Protein 1CI3 (pdb70)

Radius of gyration: 22.81 Å; Cα contacts (8 Å, |Δi|>4): 610; chains: 1; bounding box: 62×69×28 Å

Nearest PDB structures (foldseek):
  1ci3-assembly1_M  TM=1.004E+00  e=5.336E-54  Leptolyngbya laminosa
  2jxm-assembly1_B  TM=9.892E-01  e=1.636E-42  Prochlorothrix hollandica
  1tkw-assembly1_B  TM=9.739E-01  e=1.441E-39  Brassica rapa subsp. rapa
  6rqf-assembly1_C  TM=9.636E-01  e=6.475E-37  Spinacia oleracea
  7zyv-assembly1_C  TM=9.624E-01  e=3.288E-36  Spinacia oleracea

Solvent-accessible surface area: 12974 Å² total; per-residue (Å²): 131,25,120,80,11,52,112,80,68,74,98,4,87,56,112,121,12,95,2,3,28,20,37,36,27,103,34,92,66,72,2,64,18,126,20,55,165,37,11,78,26,70,34,23,10,71,0,27,0,88,14,52,31,90,79,95,67,91,3,1,56,83,109,17,55,116,3,73,3,70,4,8,5,4,0,22,7,16,111,27,0,43,48,6,61,106,125,87,19,64,139,143,27,83,166,73,16,14,64,58,172,12,18,108,57,10,36,129,118,53,85,26,9,2,6,2,24,76,19,62,1,91,135,53,100,82,3,18,0,3,0,27,2,11,44,18,90,114,54,209,84,14,61,81,28,130,58,53,0,33,0,0,0,20,1,5,52,16,11,59,79,59,108,56,117,92,5,15,0,10,41,25,64,3,80,19,28,4,33,0,51,31,35,51,155,46,155,107,40,30,8,67,0,93,0,113,20,127,124,63,75,68,66,65,18,153,6,46,16,22,15,106,63,100,13,72,105,59,64,134,15,65,68,47,33,43,0,2,47,91,7,26,41,2,4,10,8,70,76,85,33,99,1,49,1,76,56,78,187

Structure (mmCIF, N/CA/C/O backbone):
data_1CI3
#
_entry.id   1CI3
#
_cell.length_a   109.600
_cell.length_b   109.600
_cell.length_c   145.100
_cell.angle_alpha   90.00
_cell.angle_beta   90.00
_cell.angle_gamma   120.00
#
_symmetry.space_group_name_H-M   'H 3 2'
#
loop_
_entity.id
_entity.type
_entity.pdbx_description
1 polymer 'PROTEIN (CYTOCHROME F)'
2 non-polymer 'ZINC ION'
3 non-polymer 'HEME C'
4 water water
#
loop_
_atom_site.group_PDB
_atom_site.id
_atom_site.type_symbol
_atom_site.label_atom_id
_atom_site.label_alt_id
_atom_site.label_comp_id
_atom_site.label_asym_id
_atom_site.label_entity_id
_atom_site.label_seq_id
_atom_site.pdbx_PDB_ins_code
_atom_site.Cartn_x
_atom_site.Cartn_y
_atom_site.Cartn_z
_atom_site.occupancy
_atom_site.B_iso_or_equiv
_atom_site.auth_seq_id
_atom_site.auth_comp_id
_atom_site.auth_asym_id
_atom_site.auth_atom_id
_atom_site.pdbx_PDB_model_num
ATOM 1 N N . TYR A 1 1 ? 39.086 66.095 53.013 1.00 12.05 1 TYR M N 1
ATOM 2 C CA . TYR A 1 1 ? 39.602 64.735 52.682 1.00 13.35 1 TYR M CA 1
ATOM 3 C C . TYR A 1 1 ? 41.083 64.706 52.370 1.00 13.63 1 TYR M C 1
ATOM 4 O O . TYR A 1 1 ? 41.671 65.701 51.952 1.00 12.96 1 TYR M O 1
ATOM 13 N N . PRO A 1 2 ? 41.713 63.536 52.557 1.00 13.26 2 PRO M N 1
ATOM 14 C CA . PRO A 1 2 ? 43.132 63.414 52.262 1.00 13.98 2 PRO M CA 1
ATOM 15 C C . PRO A 1 2 ? 43.376 63.888 50.825 1.00 15.30 2 PRO M C 1
ATOM 16 O O . PRO A 1 2 ? 44.377 64.562 50.545 1.00 15.31 2 PRO M O 1
ATOM 20 N N . PHE A 1 3 ? 42.437 63.587 49.932 1.00 12.62 3 PHE M N 1
ATOM 21 C CA . PHE A 1 3 ? 42.630 63.963 48.528 1.00 14.37 3 PHE M CA 1
ATOM 22 C C . PHE A 1 3 ? 42.724 65.476 48.355 1.00 14.50 3 PHE M C 1
ATOM 23 O O . PHE A 1 3 ? 43.434 65.945 47.471 1.00 14.94 3 PHE M O 1
ATOM 31 N N . TRP A 1 4 ? 42.018 66.236 49.195 1.00 13.62 4 TRP M N 1
ATOM 32 C CA . TRP A 1 4 ? 42.070 67.700 49.092 1.00 13.11 4 TRP M CA 1
ATOM 33 C C . TRP A 1 4 ? 43.399 68.237 49.606 1.00 14.45 4 TRP M C 1
ATOM 34 O O . TRP A 1 4 ? 43.846 69.321 49.197 1.00 14.32 4 TRP M O 1
ATOM 45 N N . ALA A 1 5 ? 44.058 67.478 50.475 1.00 13.76 5 ALA M N 1
ATOM 46 C CA . ALA A 1 5 ? 45.374 67.887 50.909 1.00 15.27 5 ALA M CA 1
ATOM 47 C C . ALA A 1 5 ? 46.307 67.698 49.693 1.00 15.66 5 ALA M C 1
ATOM 48 O O . ALA A 1 5 ? 47.079 68.603 49.327 1.00 15.35 5 ALA M O 1
ATOM 50 N N . GLN A 1 6 ? 46.240 66.522 49.072 1.00 15.08 6 GLN M N 1
ATOM 51 C CA . GLN A 1 6 ? 47.069 66.234 47.892 1.00 16.41 6 GLN M CA 1
ATOM 52 C C . GLN A 1 6 ? 46.903 67.273 46.775 1.00 16.44 6 GLN M C 1
ATOM 53 O O . GLN A 1 6 ? 47.885 67.706 46.168 1.00 17.34 6 GLN M O 1
ATOM 59 N N . GLN A 1 7 ? 45.670 67.675 46.507 1.00 15.87 7 GLN M N 1
ATOM 60 C CA . GLN A 1 7 ? 45.422 68.655 45.452 1.00 17.82 7 GLN M CA 1
ATOM 61 C C . GLN A 1 7 ? 45.943 70.055 45.730 1.00 19.11 7 GLN M C 1
ATOM 62 O O . GLN A 1 7 ? 46.299 70.795 44.794 1.00 18.41 7 GLN M O 1
ATOM 68 N N . ASN A 1 8 ? 45.996 70.426 47.006 1.00 16.30 8 ASN M N 1
ATOM 69 C CA . ASN A 1 8 ? 46.390 71.782 47.333 1.00 18.20 8 ASN M CA 1
ATOM 70 C C . ASN A 1 8 ? 47.736 72.012 47.967 1.00 19.32 8 ASN M C 1
ATOM 71 O O . ASN A 1 8 ? 48.172 73.159 48.066 1.00 18.59 8 ASN M O 1
ATOM 76 N N . TYR A 1 9 ? 48.391 70.940 48.410 1.00 18.98 9 TYR M N 1
ATOM 77 C CA . TYR A 1 9 ? 49.677 71.069 49.084 1.00 19.97 9 TYR M CA 1
ATOM 78 C C . TYR A 1 9 ? 50.653 69.989 48.641 1.00 19.89 9 TYR M C 1
ATOM 79 O O . TYR A 1 9 ? 50.430 68.813 48.933 1.00 18.92 9 TYR M O 1
ATOM 88 N N . ALA A 1 10 ? 51.736 70.377 47.970 1.00 20.03 10 ALA M N 1
ATOM 89 C CA . ALA A 1 10 ? 52.740 69.387 47.562 1.00 21.59 10 ALA M CA 1
ATOM 90 C C . ALA A 1 10 ? 53.365 68.757 48.808 1.00 21.48 10 ALA M C 1
ATOM 91 O O . ALA A 1 10 ? 53.660 67.566 48.816 1.00 21.75 10 ALA M O 1
ATOM 93 N N A ASN A 1 11 ? 53.554 69.567 49.843 0.50 21.68 11 ASN M N 1
ATOM 94 N N B ASN A 1 11 ? 53.601 69.554 49.850 0.50 21.76 11 ASN M N 1
ATOM 95 C CA A ASN A 1 11 ? 54.146 69.107 51.093 0.50 21.96 11 ASN M CA 1
ATOM 96 C CA B ASN A 1 11 ? 54.165 69.015 51.093 0.50 22.06 11 ASN M CA 1
ATOM 97 C C A ASN A 1 11 ? 53.064 69.205 52.172 0.50 21.39 11 ASN M C 1
ATOM 98 C C B ASN A 1 11 ? 53.086 69.174 52.152 0.50 21.43 11 ASN M C 1
ATOM 99 O O A ASN A 1 11 ? 52.603 70.303 52.494 0.50 22.09 11 ASN M O 1
ATOM 100 O O B ASN A 1 11 ? 52.645 70.289 52.441 0.50 22.10 11 ASN M O 1
ATOM 109 N N . PRO A 1 12 ? 52.642 68.062 52.742 1.00 20.96 12 PRO M N 1
ATOM 110 C CA . PRO A 1 12 ? 51.597 68.107 53.776 1.00 20.77 12 PRO M CA 1
ATOM 111 C C . PRO A 1 12 ? 51.988 68.587 55.169 1.00 21.78 12 PRO M C 1
ATOM 112 O O . PRO A 1 12 ? 51.118 68.754 56.018 1.00 20.62 12 PRO M O 1
ATOM 116 N N . ARG A 1 13 ? 53.281 68.809 55.402 1.00 21.84 13 ARG M N 1
ATOM 117 C CA . ARG A 1 13 ? 53.765 69.280 56.703 1.00 24.08 13 ARG M CA 1
ATOM 118 C C . ARG A 1 13 ? 54.461 70.631 56.489 1.00 25.86 13 ARG M C 1
ATOM 119 O O . ARG A 1 13 ? 55.492 70.702 55.814 1.00 24.89 13 ARG M O 1
ATOM 127 N N . GLU A 1 14 ? 53.888 71.691 57.050 1.00 26.36 14 GLU M N 1
ATOM 128 C CA . GLU A 1 14 ? 54.457 73.035 56.904 1.00 28.31 14 GLU M CA 1
ATOM 129 C C . GLU A 1 14 ? 55.757 73.183 57.705 1.00 29.45 14 GLU M C 1
ATOM 130 O O . GLU A 1 14 ? 56.112 72.325 58.522 1.00 28.02 14 GLU M O 1
ATOM 136 N N . ALA A 1 15 ? 56.479 74.267 57.446 1.00 31.61 15 ALA M N 1
ATOM 137 C CA . ALA A 1 15 ? 57.761 74.528 58.092 1.00 33.00 15 ALA M CA 1
ATOM 138 C C . ALA A 1 15 ? 57.695 74.442 59.609 1.00 33.21 15 ALA M C 1
ATOM 139 O O . ALA A 1 15 ? 58.622 73.975 60.264 1.00 33.76 15 ALA M O 1
ATOM 141 N N . THR A 1 16 ? 56.577 74.882 60.161 1.00 33.40 16 THR M N 1
ATOM 142 C CA . THR A 1 16 ? 56.374 74.892 61.592 1.00 33.28 16 THR M CA 1
ATOM 143 C C . THR A 1 16 ? 56.001 73.535 62.166 1.00 32.35 16 THR M C 1
ATOM 144 O O . THR A 1 16 ? 55.895 73.391 63.386 1.00 32.11 16 THR M O 1
ATOM 148 N N . GLY A 1 17 ? 55.808 72.547 61.292 1.00 29.88 17 GLY M N 1
ATOM 149 C CA . GLY A 1 17 ? 55.412 71.222 61.749 1.00 27.07 17 GLY M CA 1
ATOM 150 C C . GLY A 1 17 ? 53.894 71.060 61.661 1.00 25.67 17 GLY M C 1
ATOM 151 O O . GLY A 1 17 ? 53.351 69.983 61.874 1.00 23.44 17 GLY M O 1
ATOM 152 N N . ARG A 1 18 ? 53.193 72.145 61.364 1.00 24.05 18 ARG M N 1
ATOM 153 C CA . ARG A 1 18 ? 51.744 72.073 61.257 1.00 23.01 18 ARG M CA 1
ATOM 154 C C . ARG A 1 18 ? 51.380 71.273 60.007 1.00 20.34 18 ARG M C 1
ATOM 155 O O . ARG A 1 18 ? 51.918 71.520 58.939 1.00 21.16 18 ARG M O 1
ATOM 163 N N . ILE A 1 19 ? 50.475 70.311 60.152 1.00 18.57 19 ILE M N 1
ATOM 164 C CA . ILE A 1 19 ? 50.051 69.474 59.020 1.00 17.06 19 ILE M CA 1
ATOM 165 C C . ILE A 1 19 ? 48.848 70.133 58.351 1.00 16.90 19 ILE M C 1
ATOM 166 O O . ILE A 1 19 ? 47.905 70.584 59.018 1.00 16.44 19 ILE M O 1
ATOM 171 N N . VAL A 1 20 ? 48.887 70.186 57.022 1.00 17.44 20 VAL M N 1
ATOM 172 C CA . VAL A 1 20 ? 47.876 70.923 56.255 1.00 16.63 20 VAL M CA 1
ATOM 173 C C . VAL A 1 20 ? 46.396 70.655 56.399 1.00 15.72 20 VAL M C 1
ATOM 174 O O . VAL A 1 20 ? 45.591 71.490 55.998 1.00 15.90 20 VAL M O 1
ATOM 178 N N . CYS A 1 21 ? 46.015 69.518 56.970 1.00 14.92 21 CYS M N 1
ATOM 179 C CA . CYS A 1 21 ? 44.593 69.242 57.172 1.00 15.66 21 CYS M CA 1
ATOM 180 C C . CYS A 1 21 ? 44.025 70.335 58.064 1.00 15.46 21 CYS M C 1
ATOM 181 O O . CYS A 1 21 ? 42.834 70.641 58.010 1.00 16.28 21 CYS M O 1
ATOM 184 N N . ALA A 1 22 ? 44.887 70.903 58.901 1.00 15.51 22 ALA M N 1
ATOM 185 C CA . ALA A 1 22 ? 44.461 71.933 59.850 1.00 16.67 22 ALA M CA 1
ATOM 186 C C . ALA A 1 22 ? 43.949 73.212 59.169 1.00 18.14 22 ALA M C 1
ATOM 187 O O . ALA A 1 22 ? 43.257 74.026 59.782 1.00 17.59 22 ALA M O 1
ATOM 189 N N . ASN A 1 23 ? 44.307 73.400 57.903 1.00 18.02 23 ASN M N 1
ATOM 190 C CA . ASN A 1 23 ? 43.845 74.580 57.179 1.00 18.20 23 ASN M CA 1
ATOM 191 C C . ASN A 1 23 ? 42.356 74.552 56.918 1.00 17.55 23 ASN M C 1
ATOM 192 O O . ASN A 1 23 ? 41.770 75.585 56.607 1.00 16.05 23 ASN M O 1
ATOM 197 N N . CYS A 1 24 ? 41.740 73.375 57.048 1.00 15.53 24 CYS M N 1
ATOM 198 C CA . CYS A 1 24 ? 40.307 73.238 56.817 1.00 15.76 24 CYS M CA 1
ATOM 199 C C . CYS A 1 24 ? 39.556 72.533 57.928 1.00 15.74 24 CYS M C 1
ATOM 200 O O . CYS A 1 24 ? 38.346 72.699 58.033 1.00 16.65 24 CYS M O 1
ATOM 203 N N . HIS A 1 25 ? 40.251 71.694 58.696 1.00 14.90 25 HIS M N 1
ATOM 204 C CA . HIS A 1 25 ? 39.633 70.987 59.830 1.00 15.82 25 HIS M CA 1
ATOM 205 C C . HIS A 1 25 ? 40.155 71.811 60.990 1.00 16.69 25 HIS M C 1
ATOM 206 O O . HIS A 1 25 ? 41.219 71.542 61.533 1.00 15.41 25 HIS M O 1
ATOM 213 N N . LEU A 1 26 ? 39.364 72.819 61.351 1.00 17.12 26 LEU M N 1
ATOM 214 C CA . LEU A 1 26 ? 39.767 73.820 62.324 1.00 17.62 26 LEU M CA 1
ATOM 215 C C . LEU A 1 26 ? 39.848 73.529 63.801 1.00 19.04 26 LEU M C 1
ATOM 216 O O . LEU A 1 26 ? 40.526 74.282 64.511 1.00 19.37 26 LEU M O 1
ATOM 221 N N . ALA A 1 27 ? 39.164 72.491 64.280 1.00 18.32 27 ALA M N 1
ATOM 222 C CA . ALA A 1 27 ? 39.191 72.172 65.716 1.00 20.66 27 ALA M CA 1
ATOM 223 C C . ALA A 1 27 ? 40.265 71.169 66.063 1.00 21.01 27 ALA M C 1
ATOM 224 O O . ALA A 1 27 ? 40.570 70.281 65.275 1.00 20.93 27 ALA M O 1
ATOM 226 N N . ALA A 1 28 ? 40.848 71.297 67.249 1.00 21.77 28 ALA M N 1
ATOM 227 C CA . ALA A 1 28 ? 41.888 70.356 67.671 1.00 20.97 28 ALA M CA 1
ATOM 228 C C . ALA A 1 28 ? 41.255 69.194 68.455 1.00 22.02 28 ALA M C 1
ATOM 229 O O . ALA A 1 28 ? 40.355 69.409 69.275 1.00 22.12 28 ALA M O 1
ATOM 231 N N . LYS A 1 29 ? 41.700 67.968 68.174 1.00 19.21 29 LYS M N 1
ATOM 232 C CA . LYS A 1 29 ? 41.234 66.770 68.866 1.00 19.37 29 LYS M CA 1
ATOM 233 C C . LYS A 1 29 ? 42.468 65.872 68.923 1.00 18.76 29 LYS M C 1
ATOM 234 O O . LYS A 1 29 ? 43.372 66.036 68.110 1.00 17.95 29 LYS M O 1
ATOM 240 N N . PRO A 1 30 ? 42.513 64.908 69.857 1.00 17.39 30 PRO M N 1
ATOM 241 C CA . PRO A 1 30 ? 43.690 64.027 69.970 1.00 16.98 30 PRO M CA 1
ATOM 242 C C . PRO A 1 30 ? 44.028 63.108 68.793 1.00 16.09 30 PRO M C 1
ATOM 243 O O . PRO A 1 30 ? 43.168 62.703 68.023 1.00 15.60 30 PRO M O 1
ATOM 247 N N . ALA A 1 31 ? 45.308 62.778 68.689 1.00 17.34 31 ALA M N 1
ATOM 248 C CA . ALA A 1 31 ? 45.815 61.876 67.659 1.00 17.13 31 ALA M CA 1
ATOM 249 C C . ALA A 1 31 ? 46.799 60.998 68.411 1.00 17.50 31 ALA M C 1
ATOM 250 O O . ALA A 1 31 ? 47.634 61.501 69.166 1.00 16.54 31 ALA M O 1
ATOM 252 N N . GLU A 1 32 ? 46.664 59.688 68.264 1.00 17.70 32 GLU M N 1
ATOM 253 C CA . GLU A 1 32 ? 47.562 58.779 68.964 1.00 19.00 32 GLU M CA 1
ATOM 254 C C . GLU A 1 32 ? 48.256 57.864 67.959 1.00 20.92 32 GLU M C 1
ATOM 255 O O . GLU A 1 32 ? 47.652 57.434 66.967 1.00 17.52 32 GLU M O 1
ATOM 261 N N . ILE A 1 33 ? 49.524 57.550 68.225 1.00 21.29 33 ILE M N 1
ATOM 262 C CA . ILE A 1 33 ? 50.279 56.656 67.351 1.00 23.20 33 ILE M CA 1
ATOM 263 C C . ILE A 1 33 ? 51.279 55.858 68.188 1.00 25.55 33 ILE M C 1
ATOM 264 O O . ILE A 1 33 ? 52.004 56.422 69.028 1.00 24.07 3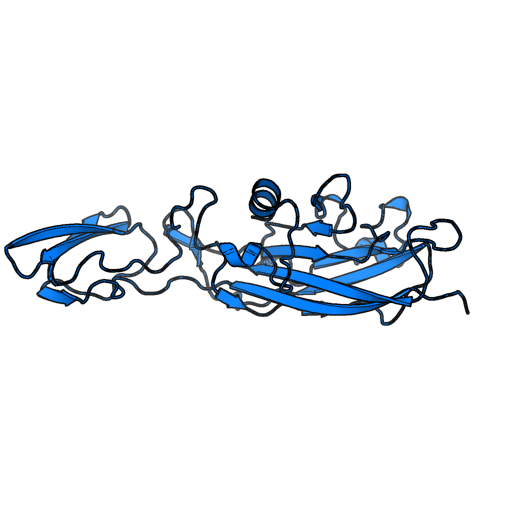3 ILE M O 1
ATOM 269 N N . GLU A 1 34 ? 51.301 54.549 67.972 1.00 25.19 34 GLU M N 1
ATOM 270 C CA . GLU A 1 34 ? 52.216 53.678 68.689 1.00 27.41 34 GLU M CA 1
ATOM 271 C C . GLU A 1 34 ? 53.028 52.861 67.687 1.00 26.21 34 GLU M C 1
ATOM 272 O O . GLU A 1 34 ? 52.464 52.254 66.778 1.00 23.09 34 GLU M O 1
ATOM 278 N N . VAL A 1 35 ? 54.344 52.869 67.853 1.00 24.12 35 VAL M N 1
ATOM 279 C CA . VAL A 1 35 ? 55.237 52.093 67.007 1.00 23.89 35 VAL M CA 1
ATOM 280 C C . VAL A 1 35 ? 56.300 51.499 67.942 1.00 24.69 35 VAL M C 1
ATOM 281 O O . VAL A 1 35 ? 56.478 51.966 69.069 1.00 23.74 35 VAL M O 1
ATOM 285 N N . PRO A 1 36 ? 56.995 50.446 67.502 1.00 25.52 36 PRO M N 1
ATOM 286 C CA . PRO A 1 36 ? 58.025 49.859 68.365 1.00 26.09 36 PRO M CA 1
ATOM 287 C C . PRO A 1 36 ? 59.140 50.884 68.598 1.00 26.42 36 PRO M C 1
ATOM 288 O O . PRO A 1 36 ? 59.299 51.839 67.836 1.00 26.13 36 PRO M O 1
ATOM 292 N N . GLN A 1 37 ? 59.933 50.670 69.641 1.00 29.06 37 GLN M N 1
ATOM 293 C CA . GLN A 1 37 ? 61.033 51.567 69.952 1.00 30.53 37 GLN M CA 1
ATOM 294 C C . GLN A 1 37 ? 62.081 51.512 68.839 1.00 29.30 37 GLN M C 1
ATOM 295 O O . GLN A 1 37 ? 62.655 52.535 68.461 1.00 29.32 37 GLN M O 1
ATOM 301 N N . ALA A 1 38 ? 62.314 50.317 68.310 1.00 28.94 38 ALA M N 1
ATOM 302 C CA . ALA A 1 38 ? 63.298 50.115 67.243 1.00 28.73 38 ALA M CA 1
ATOM 303 C C . ALA A 1 38 ? 62.851 49.027 66.280 1.00 28.59 38 ALA M C 1
ATOM 304 O O . ALA A 1 38 ? 62.041 48.172 66.628 1.00 30.42 38 ALA M O 1
ATOM 306 N N A VAL A 1 39 ? 63.399 49.062 65.071 0.50 28.28 39 VAL M N 1
ATOM 307 N N B VAL A 1 39 ? 63.395 49.064 65.068 0.50 28.74 39 VAL M N 1
ATOM 308 C CA A VAL A 1 39 ? 63.083 48.076 64.050 0.50 27.74 39 VAL M CA 1
ATOM 309 C CA B VAL A 1 39 ? 63.068 48.088 64.036 0.50 28.66 39 VAL M CA 1
ATOM 310 C C A VAL A 1 39 ? 64.348 47.736 63.268 0.50 28.36 39 VAL M C 1
ATOM 311 C C B VAL A 1 39 ? 64.330 47.745 63.241 0.50 28.90 39 VAL M C 1
ATOM 312 O O A VAL A 1 39 ? 65.197 48.594 63.053 0.50 28.17 39 VAL M O 1
ATOM 313 O O B VAL A 1 39 ? 65.163 48.611 62.994 0.50 28.69 39 VAL M O 1
ATOM 320 N N . LEU A 1 40 ? 64.474 46.481 62.852 1.00 29.36 40 LEU M N 1
ATOM 321 C CA . LEU A 1 40 ? 65.641 46.066 62.084 1.00 30.51 40 LEU M CA 1
ATOM 322 C C . LEU A 1 40 ? 65.410 46.481 60.638 1.00 31.50 40 LEU M C 1
ATOM 323 O O . LEU A 1 40 ? 64.276 46.748 60.230 1.00 31.48 40 LEU M O 1
ATOM 328 N N . PRO A 1 41 ? 66.483 46.547 59.841 1.00 31.59 41 PRO M N 1
ATOM 329 C CA . PRO A 1 41 ? 66.348 46.941 58.438 1.00 30.95 41 PRO M CA 1
ATOM 330 C C . PRO A 1 41 ? 65.513 45.955 57.628 1.00 30.41 41 PRO M C 1
ATOM 331 O O . PRO A 1 41 ? 65.392 44.777 57.987 1.00 29.92 41 PRO M O 1
ATOM 335 N N .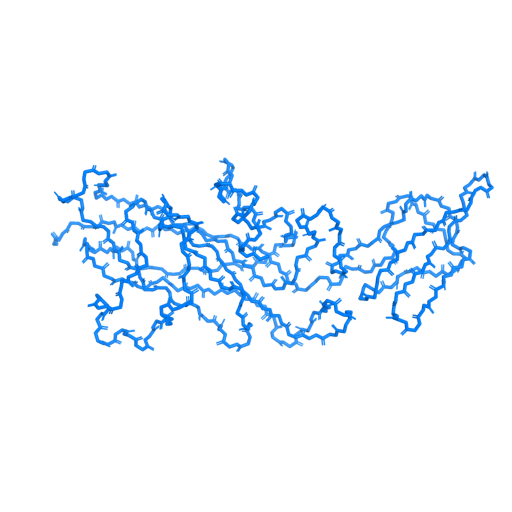 ASP A 1 42 ? 64.915 46.461 56.553 1.00 28.65 42 ASP M N 1
ATOM 336 C CA . ASP A 1 42 ? 64.081 45.664 55.663 1.00 28.67 42 ASP M CA 1
ATOM 337 C C . ASP A 1 42 ? 63.154 44.729 56.442 1.00 27.93 42 ASP M C 1
ATOM 338 O O . ASP A 1 42 ? 63.049 43.529 56.139 1.00 27.06 42 ASP M O 1
ATOM 343 N N . SER A 1 43 ? 62.495 45.287 57.456 1.00 25.84 43 SER M N 1
ATOM 344 C CA . SER A 1 43 ? 61.578 44.542 58.300 1.00 26.73 43 SER M CA 1
ATOM 345 C C . SER A 1 43 ? 60.201 45.217 58.359 1.00 25.76 43 SER M C 1
ATOM 346 O O . SER A 1 43 ? 60.074 46.432 58.177 1.00 25.18 43 SER M O 1
ATOM 349 N N . VAL A 1 44 ? 59.179 44.417 58.624 1.00 24.84 44 VAL M N 1
ATOM 350 C CA . VAL A 1 44 ? 57.825 44.938 58.702 1.00 23.72 44 VAL M CA 1
ATOM 351 C C . VAL A 1 44 ? 57.406 45.092 60.150 1.00 24.56 44 VAL M C 1
ATOM 352 O O . VAL A 1 44 ? 57.619 44.197 60.966 1.00 23.42 44 VAL M O 1
ATOM 356 N N . PHE A 1 45 ? 56.830 46.247 60.481 1.00 21.11 45 PHE M N 1
ATOM 357 C CA . PHE A 1 45 ? 56.366 46.479 61.840 1.00 21.65 45 PHE M CA 1
ATOM 358 C C . PHE A 1 45 ? 55.006 47.205 61.764 1.00 21.00 45 PHE M C 1
ATOM 359 O O . PHE A 1 45 ? 54.591 47.680 60.700 1.00 21.54 45 PHE M O 1
ATOM 367 N N . LYS A 1 46 ? 54.319 47.264 62.891 1.00 21.95 46 LYS M N 1
ATOM 368 C CA . LYS A 1 46 ? 53.002 47.887 62.942 1.00 22.64 46 LYS M CA 1
ATOM 369 C C . LYS A 1 46 ? 53.022 49.294 63.522 1.00 21.35 46 LYS M C 1
ATOM 370 O O . LYS A 1 46 ? 53.705 49.563 64.512 1.00 22.65 46 LYS M O 1
ATOM 376 N N . ALA A 1 47 ? 52.270 50.196 62.895 1.00 20.67 47 ALA M N 1
ATOM 377 C CA . ALA A 1 47 ? 52.139 51.561 63.398 1.00 18.85 47 ALA M CA 1
ATOM 378 C C . ALA A 1 47 ? 50.645 51.622 63.696 1.00 19.11 47 ALA M C 1
ATOM 379 O O . ALA A 1 47 ? 49.821 51.509 62.780 1.00 18.01 47 ALA M O 1
ATOM 381 N N . VAL A 1 48 ? 50.297 51.767 64.968 1.00 17.49 48 VAL M N 1
ATOM 382 C CA . VAL A 1 48 ? 48.889 51.765 65.375 1.00 19.23 48 VAL M CA 1
ATOM 383 C C . VAL A 1 48 ? 48.388 53.184 65.629 1.00 19.43 48 VAL M C 1
ATOM 384 O O . VAL A 1 48 ? 48.926 53.899 66.488 1.00 19.87 48 VAL M O 1
ATOM 388 N N . VAL A 1 49 ? 47.361 53.574 64.873 1.00 17.64 49 VAL M N 1
ATOM 389 C CA . VAL A 1 49 ? 46.803 54.924 64.953 1.00 16.11 49 VAL M CA 1
ATOM 390 C C . VAL A 1 49 ? 45.393 54.900 65.556 1.00 16.73 49 VAL M C 1
ATOM 391 O O . VAL A 1 49 ? 44.593 54.005 65.231 1.00 14.69 49 VAL M O 1
ATOM 395 N N . LYS A 1 50 ? 45.118 55.841 66.473 1.00 16.12 50 LYS M N 1
ATOM 396 C CA . LYS A 1 50 ? 43.796 55.971 67.092 1.00 16.08 50 LYS M CA 1
ATOM 397 C C . LYS A 1 50 ? 43.373 57.445 66.971 1.00 15.33 50 LYS M C 1
ATOM 398 O O . LYS A 1 50 ? 44.198 58.362 67.064 1.00 14.53 50 LYS M O 1
ATOM 404 N N . ILE A 1 51 ? 42.075 57.652 66.788 1.00 14.98 51 ILE M N 1
ATOM 405 C CA . ILE A 1 51 ? 41.500 58.979 66.539 1.00 12.55 51 ILE M CA 1
ATOM 406 C C . ILE A 1 51 ? 40.251 59.060 67.413 1.00 14.36 51 ILE M C 1
ATOM 407 O O . ILE A 1 51 ? 39.133 58.944 66.931 1.00 13.43 51 ILE M O 1
ATOM 412 N N . PRO A 1 52 ? 40.432 59.293 68.715 1.00 14.82 52 PRO M N 1
ATOM 413 C CA . PRO A 1 52 ? 39.276 59.349 69.616 1.00 15.08 52 PRO M CA 1
ATOM 414 C C . PRO A 1 52 ? 38.184 60.403 69.475 1.00 13.98 52 PRO M C 1
ATOM 415 O O . PRO A 1 52 ? 38.442 61.550 69.133 1.00 13.02 52 PRO M O 1
ATOM 419 N N . TYR A 1 53 ? 36.954 59.960 69.732 1.00 12.22 53 TYR M N 1
ATOM 420 C CA . TYR A 1 53 ? 35.794 60.839 69.798 1.00 14.11 53 TYR M CA 1
ATOM 421 C C . TYR A 1 53 ? 34.679 60.017 70.421 1.00 15.08 53 TYR M C 1
ATOM 422 O O . TYR A 1 53 ? 34.736 58.775 70.436 1.00 13.98 53 TYR M O 1
ATOM 431 N N . ASP A 1 54 ? 33.670 60.703 70.954 1.00 13.85 54 ASP M N 1
ATOM 432 C CA . ASP A 1 54 ? 32.554 60.010 71.587 1.00 14.97 54 ASP M CA 1
ATOM 433 C C . ASP A 1 54 ? 31.635 59.451 70.507 1.00 15.90 54 ASP M C 1
ATOM 434 O O . ASP A 1 54 ? 30.941 60.188 69.786 1.00 14.23 54 ASP M O 1
ATOM 439 N N . HIS A 1 55 ? 31.617 58.135 70.390 1.00 17.09 55 HIS M N 1
ATOM 440 C CA . HIS A 1 55 ? 30.800 57.523 69.367 1.00 17.84 55 HIS M CA 1
ATOM 441 C C . HIS A 1 55 ? 29.300 57.735 69.581 1.00 19.01 55 HIS M C 1
ATOM 442 O O . HIS A 1 55 ? 28.492 57.436 68.704 1.00 19.48 55 HIS M O 1
ATOM 449 N N . SER A 1 56 ? 28.909 58.281 70.728 1.00 19.26 56 SER M N 1
ATOM 450 C CA . SER A 1 56 ? 27.492 58.523 70.928 1.00 18.63 56 SER M CA 1
ATOM 451 C C . SER A 1 56 ? 27.100 59.896 70.389 1.00 19.65 56 SER M C 1
ATOM 452 O O . SER A 1 56 ? 25.921 60.237 70.371 1.00 20.41 56 SER M O 1
ATOM 455 N N . VAL A 1 57 ? 28.066 60.696 69.939 1.00 18.29 57 VAL M N 1
ATOM 456 C CA . VAL A 1 57 ? 27.729 62.038 69.460 1.00 17.79 57 VAL M CA 1
ATOM 457 C C . VAL A 1 57 ? 27.720 62.082 67.928 1.00 19.86 57 VAL M C 1
ATOM 458 O O . VAL A 1 57 ? 28.689 61.656 67.301 1.00 21.21 57 VAL M O 1
ATOM 462 N N . GLN A 1 58 ? 26.623 62.564 67.338 1.00 17.85 58 GLN M N 1
ATOM 463 C CA . GLN A 1 58 ? 26.524 62.662 65.882 1.00 19.50 58 GLN M CA 1
ATOM 464 C C . GLN A 1 58 ? 26.898 64.045 65.377 1.00 18.03 58 GLN M C 1
ATOM 465 O O . GLN A 1 58 ? 26.869 65.038 66.127 1.00 17.28 58 GLN M O 1
ATOM 471 N N . GLN A 1 59 ? 27.262 64.108 64.096 1.00 16.97 59 GLN M N 1
ATOM 472 C CA . GLN A 1 59 ? 27.676 65.369 63.485 1.00 14.83 59 GLN M CA 1
ATOM 473 C C . GLN A 1 59 ? 26.702 65.793 62.403 1.00 13.99 59 GLN M C 1
ATOM 474 O O . GLN A 1 59 ? 25.937 64.993 61.903 1.00 14.76 59 GLN M O 1
ATOM 480 N N . VAL A 1 60 ? 26.774 67.062 62.035 1.00 15.80 60 VAL M N 1
ATOM 481 C CA . VAL A 1 60 ? 25.951 67.602 60.966 1.00 16.39 60 VAL M CA 1
ATOM 482 C C . VAL A 1 60 ? 26.548 67.052 59.661 1.00 15.74 60 VAL M C 1
ATOM 483 O O . VAL A 1 60 ? 27.758 67.134 59.468 1.00 15.13 60 VAL M O 1
ATOM 487 N N . GLN A 1 61 ? 25.705 66.478 58.802 1.00 16.52 61 GLN M N 1
ATOM 488 C CA . GLN A 1 61 ? 26.159 65.932 57.515 1.00 17.45 61 GLN M CA 1
ATOM 489 C C . GLN A 1 61 ? 25.936 66.940 56.376 1.00 18.45 61 GLN M C 1
ATOM 490 O O . GLN A 1 61 ? 25.378 68.034 56.578 1.00 17.19 61 GLN M O 1
ATOM 496 N N . ALA A 1 62 ? 26.386 66.559 55.186 1.00 17.01 62 ALA M N 1
ATOM 497 C CA . ALA A 1 62 ? 26.284 67.411 54.019 1.00 17.93 62 ALA M CA 1
ATOM 498 C C . ALA A 1 62 ? 24.854 67.908 53.772 1.00 18.16 62 ALA M C 1
ATOM 499 O O . ALA A 1 62 ? 24.674 69.030 53.324 1.00 19.72 62 ALA M O 1
ATOM 501 N N . ASP A 1 63 ? 23.860 67.082 54.070 1.00 19.23 63 ASP M N 1
ATOM 502 C CA . ASP A 1 63 ? 22.474 67.472 53.852 1.00 21.88 63 ASP M CA 1
ATOM 503 C C . ASP A 1 63 ? 21.868 68.163 55.069 1.00 23.77 63 ASP M C 1
ATOM 504 O O . ASP A 1 63 ? 20.667 68.439 55.088 1.00 24.22 63 ASP M O 1
ATOM 509 N N . GLY A 1 64 ? 22.700 68.445 56.074 1.00 22.18 64 GLY M N 1
ATOM 510 C CA . GLY A 1 64 ? 22.214 69.095 57.283 1.00 21.96 64 GLY M CA 1
ATOM 511 C C . GLY A 1 64 ? 21.705 68.181 58.394 1.00 23.12 64 GLY M C 1
ATOM 512 O O . GLY A 1 64 ? 21.572 68.626 59.542 1.00 23.07 64 GLY M O 1
ATOM 513 N N . SER A 1 65 ? 21.422 66.916 58.081 1.00 20.89 65 SER M N 1
ATOM 514 C CA . SER A 1 65 ? 20.920 65.981 59.089 1.00 21.82 65 SER M CA 1
ATOM 515 C C . SER A 1 65 ? 22.063 65.384 59.950 1.00 20.93 65 SER M C 1
ATOM 516 O O . SER A 1 65 ? 23.241 65.475 59.583 1.00 18.41 65 SER M O 1
ATOM 519 N N . LYS A 1 66 ? 21.718 64.767 61.081 1.00 20.66 66 LYS M N 1
ATOM 520 C CA . LYS A 1 66 ? 22.746 64.195 61.958 1.00 22.02 66 LYS M CA 1
ATOM 521 C C . LYS A 1 66 ? 23.110 62.781 61.553 1.00 20.93 66 LYS M C 1
ATOM 522 O O . LYS A 1 66 ? 22.250 61.998 61.184 1.00 20.43 66 LYS M O 1
ATOM 528 N N . GLY A 1 67 ? 24.401 62.459 61.634 1.00 19.27 67 GLY M N 1
ATOM 529 C CA . GLY A 1 67 ? 24.856 61.129 61.280 1.00 17.61 67 GLY M CA 1
ATOM 530 C C . GLY A 1 67 ? 26.221 60.837 61.898 1.00 16.89 67 GLY M C 1
ATOM 531 O O . GLY A 1 67 ? 26.756 61.649 62.657 1.00 15.07 67 GLY M O 1
ATOM 532 N N . PRO A 1 68 ? 26.806 59.677 61.581 1.00 16.16 68 PRO M N 1
ATOM 533 C CA . PRO A 1 68 ? 28.108 59.247 62.091 1.00 15.51 68 PRO M CA 1
ATOM 534 C C . PRO A 1 68 ? 29.281 60.021 61.526 1.00 15.24 68 PRO M C 1
ATOM 535 O O . PRO A 1 68 ? 29.149 60.732 60.529 1.00 13.57 68 PRO M O 1
ATOM 539 N N . LEU A 1 69 ? 30.446 59.863 62.163 1.00 13.66 69 LEU M N 1
ATOM 540 C CA . LEU A 1 69 ? 31.658 60.533 61.711 1.00 13.71 69 LEU M CA 1
ATOM 541 C C . LEU A 1 69 ? 32.565 59.551 60.989 1.00 14.38 69 LEU M C 1
ATOM 542 O O . LEU A 1 69 ? 32.543 58.358 61.284 1.00 12.02 69 LEU M O 1
ATOM 547 N N . ASN A 1 70 ? 33.364 60.081 60.065 1.00 12.92 70 ASN M N 1
ATOM 548 C CA . ASN A 1 70 ? 34.344 59.294 59.342 1.00 14.05 70 ASN M CA 1
ATOM 549 C C . ASN A 1 70 ? 35.703 59.797 59.791 1.00 13.04 70 ASN M C 1
ATOM 550 O O . ASN A 1 70 ? 35.815 60.915 60.290 1.00 14.45 70 ASN M O 1
ATOM 555 N N . VAL A 1 71 ? 36.721 58.959 59.647 1.00 11.77 71 VAL M N 1
ATOM 556 C CA . VAL A 1 71 ? 38.047 59.331 60.097 1.00 12.26 71 VAL M CA 1
ATOM 557 C C . VAL A 1 71 ? 39.071 59.159 58.984 1.00 13.25 71 VAL M C 1
ATOM 558 O O . VAL A 1 71 ? 38.817 58.483 57.982 1.00 13.35 71 VAL M O 1
ATOM 562 N N . GLY A 1 72 ? 40.223 59.777 59.165 1.00 12.83 72 GLY M N 1
ATOM 563 C CA . GLY A 1 72 ? 41.257 59.684 58.148 1.00 13.14 72 GLY M CA 1
ATOM 564 C C . GLY A 1 72 ? 42.535 60.188 58.746 1.00 13.52 72 GLY M C 1
ATOM 565 O O . GLY A 1 72 ? 42.509 60.796 59.816 1.00 12.65 72 GLY M O 1
ATOM 566 N N . ALA A 1 73 ? 43.663 59.947 58.078 1.00 13.90 73 ALA M N 1
ATOM 567 C CA . ALA A 1 73 ? 44.924 60.392 58.649 1.00 15.09 73 ALA M CA 1
ATOM 568 C C . ALA A 1 73 ? 46.020 60.452 57.602 1.00 15.23 73 ALA M C 1
ATOM 569 O O . ALA A 1 73 ? 45.851 59.916 56.516 1.00 15.36 73 ALA M O 1
ATOM 571 N N . VAL A 1 74 ? 47.101 61.169 57.924 1.00 14.34 74 VAL M N 1
ATOM 572 C CA . VAL A 1 74 ? 48.292 61.222 57.079 1.00 13.69 74 VAL M CA 1
ATOM 573 C C . VAL A 1 74 ? 49.393 60.772 58.057 1.00 15.14 74 VAL M C 1
ATOM 574 O O . VAL A 1 74 ? 49.528 61.325 59.152 1.00 15.55 74 VAL M O 1
ATOM 578 N N . LEU A 1 75 ? 50.138 59.733 57.693 1.00 14.95 75 LEU M N 1
ATOM 579 C CA . LEU A 1 75 ? 51.205 59.229 58.555 1.00 16.19 75 LEU M CA 1
ATOM 580 C C . LEU A 1 75 ? 52.512 59.468 57.810 1.00 17.26 75 LEU M C 1
ATOM 581 O O . LEU A 1 75 ? 52.748 58.855 56.764 1.00 15.95 75 LEU M O 1
ATOM 586 N N . MET A 1 76 ? 53.346 60.356 58.346 1.00 17.86 76 MET M N 1
ATOM 587 C CA . MET A 1 76 ? 54.600 60.697 57.680 1.00 19.35 76 MET M CA 1
ATOM 588 C C . MET A 1 76 ? 55.733 59.897 58.279 1.00 19.77 76 MET M C 1
ATOM 589 O O . MET A 1 76 ? 56.138 60.126 59.419 1.00 19.02 76 MET M O 1
ATOM 594 N N . LEU A 1 77 ? 56.215 58.939 57.496 1.00 19.36 77 LEU M N 1
ATOM 595 C CA . LEU A 1 77 ? 57.297 58.051 57.918 1.00 20.62 77 LEU M CA 1
ATOM 596 C C . LEU A 1 77 ? 58.626 58.628 57.429 1.00 21.41 77 LEU M C 1
ATOM 597 O O . LEU A 1 77 ? 58.655 59.501 56.570 1.00 21.89 77 LEU M O 1
ATOM 602 N N . PRO A 1 78 ? 59.740 58.142 57.983 1.00 22.07 78 PRO M N 1
ATOM 603 C CA . PRO A 1 78 ? 61.045 58.656 57.553 1.00 24.00 78 PRO M CA 1
ATOM 604 C C . PRO A 1 78 ? 61.362 58.218 56.123 1.00 25.03 78 PRO M C 1
ATOM 605 O O . PRO A 1 78 ? 60.730 57.314 55.561 1.00 22.51 78 PRO M O 1
ATOM 609 N N . GLU A 1 79 ? 62.345 58.888 55.541 1.00 25.68 79 GLU M N 1
ATOM 610 C CA . GLU A 1 79 ? 62.811 58.618 54.193 1.00 27.84 79 GLU M CA 1
ATOM 611 C C . GLU A 1 79 ? 63.117 57.114 54.088 1.00 26.15 79 GLU M C 1
ATOM 612 O O . GLU A 1 79 ? 63.687 56.526 55.006 1.00 26.58 79 GLU M O 1
ATOM 618 N N . GLY A 1 80 ? 62.703 56.502 52.981 1.00 24.85 80 GLY M N 1
ATOM 619 C CA . GLY A 1 80 ? 62.943 55.088 52.752 1.00 24.48 80 GLY M CA 1
ATOM 620 C C . GLY A 1 80 ? 61.873 54.131 53.262 1.00 24.37 80 GLY M C 1
ATOM 621 O O . GLY A 1 80 ? 61.780 52.992 52.799 1.00 22.72 80 GLY M O 1
ATOM 622 N N . PHE A 1 81 ? 61.092 54.571 54.243 1.00 22.27 81 PHE M N 1
ATOM 623 C CA . PHE A 1 81 ? 60.026 53.734 54.796 1.00 22.13 81 PHE M CA 1
ATOM 624 C C . PHE A 1 81 ? 58.822 53.785 53.860 1.00 22.48 81 PHE M C 1
ATOM 625 O O . PHE A 1 81 ? 58.541 54.831 53.262 1.00 22.82 81 PHE M O 1
ATOM 633 N N . THR A 1 82 ? 58.115 52.662 53.746 1.00 22.81 82 THR M N 1
ATOM 634 C CA . THR A 1 82 ? 56.919 52.575 52.911 1.00 22.41 82 THR M CA 1
ATOM 635 C C . THR A 1 82 ? 55.942 51.604 53.555 1.00 22.11 82 THR M C 1
ATOM 636 O O . THR A 1 82 ? 56.285 50.867 54.474 1.00 20.32 82 THR M O 1
ATOM 640 N N . ILE A 1 83 ? 54.713 51.611 53.052 1.00 22.40 83 ILE M N 1
ATOM 641 C CA . ILE A 1 83 ? 53.703 50.692 53.543 1.00 22.47 83 ILE M CA 1
ATOM 642 C C . ILE A 1 83 ? 54.240 49.352 53.038 1.00 23.19 83 ILE M C 1
ATOM 643 O O . ILE A 1 83 ? 54.764 49.284 51.924 1.00 23.18 83 ILE M O 1
ATOM 648 N N . ALA A 1 84 ? 54.115 48.302 53.842 1.00 22.77 84 ALA M N 1
ATOM 649 C CA . ALA A 1 84 ? 54.617 46.990 53.465 1.00 24.81 84 ALA M CA 1
ATOM 650 C C . ALA A 1 84 ? 53.832 46.292 52.362 1.00 26.52 84 ALA M C 1
ATOM 651 O O . ALA A 1 84 ? 52.598 46.295 52.372 1.00 22.92 84 ALA M O 1
ATOM 653 N N . PRO A 1 85 ? 54.539 45.713 51.372 1.00 28.36 85 PRO M N 1
ATOM 654 C CA . PRO A 1 85 ? 53.785 45.013 50.324 1.00 30.17 85 PRO M CA 1
ATOM 655 C C . PRO A 1 85 ? 53.180 43.779 50.991 1.00 31.34 85 PRO M C 1
ATOM 656 O O . PRO A 1 85 ? 53.725 43.267 51.979 1.00 29.68 85 PRO M O 1
ATOM 660 N N . GLU A 1 86 ? 52.062 43.288 50.470 1.00 33.06 86 GLU M N 1
ATOM 661 C CA . GLU A 1 86 ? 51.410 42.145 51.089 1.00 35.51 86 GLU M CA 1
ATOM 662 C C . GLU A 1 86 ? 52.275 40.903 51.235 1.00 35.67 86 GLU M C 1
ATOM 663 O O . GLU A 1 86 ? 52.195 40.208 52.250 1.00 34.78 86 GLU M O 1
ATOM 669 N N . ASP A 1 87 ? 53.115 40.626 50.245 1.00 36.45 87 ASP M N 1
ATOM 670 C CA . ASP A 1 87 ? 53.953 39.435 50.324 1.00 37.70 87 ASP M CA 1
ATOM 671 C C . ASP A 1 87 ? 55.110 39.536 51.328 1.00 37.81 87 ASP M C 1
ATOM 672 O O . ASP A 1 87 ? 55.826 38.562 51.543 1.00 37.25 87 ASP M O 1
ATOM 677 N N . ARG A 1 88 ? 55.282 40.704 51.947 1.00 37.27 88 ARG M N 1
ATOM 678 C CA . ARG A 1 88 ? 56.334 40.903 52.942 1.00 36.26 88 ARG M CA 1
ATOM 679 C C . ARG A 1 88 ? 55.744 40.900 54.345 1.00 36.16 88 ARG M C 1
ATOM 680 O O . ARG A 1 88 ? 56.474 40.948 55.325 1.00 36.06 88 ARG M O 1
ATOM 688 N N . ILE A 1 89 ? 54.420 40.858 54.441 1.00 35.61 89 ILE M N 1
ATOM 689 C CA . ILE A 1 89 ? 53.765 40.833 55.741 1.00 36.10 89 ILE M CA 1
ATOM 690 C C . ILE A 1 89 ? 53.779 39.418 56.329 1.00 37.94 89 ILE M C 1
ATOM 691 O O . ILE A 1 89 ? 53.194 38.492 55.767 1.00 37.42 89 ILE M O 1
ATOM 696 N N . PRO A 1 90 ? 54.460 39.230 57.469 1.00 39.67 90 PRO M N 1
ATOM 697 C CA . PRO A 1 90 ? 54.499 37.894 58.070 1.00 41.73 90 PRO M CA 1
ATOM 698 C C . PRO A 1 90 ? 53.119 37.300 58.327 1.00 43.54 90 PRO M C 1
ATOM 699 O O . PRO A 1 90 ? 52.119 38.019 58.430 1.00 43.00 90 PRO M O 1
ATOM 703 N N . GLU A 1 91 ? 53.078 35.975 58.432 1.00 45.06 91 GLU M N 1
ATOM 704 C CA . GLU A 1 91 ? 51.833 35.245 58.659 1.00 45.93 91 GLU M CA 1
ATOM 705 C C . GLU A 1 91 ? 51.007 35.618 59.883 1.00 45.90 91 GLU M C 1
ATOM 706 O O . GLU A 1 91 ? 49.828 35.926 59.741 1.00 46.28 91 GLU M O 1
ATOM 712 N N . GLU A 1 92 ? 51.594 35.587 61.077 1.00 46.37 92 GLU M N 1
ATOM 713 C CA . GLU A 1 92 ? 50.825 35.937 62.274 1.00 47.41 92 GLU M CA 1
ATOM 714 C C . GLU A 1 92 ? 50.337 37.377 62.257 1.00 46.55 92 GLU M C 1
ATOM 715 O O . GLU A 1 92 ? 49.456 37.746 63.040 1.00 47.38 92 GLU M O 1
ATOM 721 N N . MET A 1 93 ? 50.897 38.190 61.368 1.00 45.46 93 MET M N 1
ATOM 722 C CA . MET A 1 93 ? 50.541 39.609 61.315 1.00 43.91 93 MET M CA 1
ATOM 723 C C . MET A 1 93 ? 49.460 40.018 60.318 1.00 43.29 93 MET M C 1
ATOM 724 O O . MET A 1 93 ? 48.716 40.970 60.572 1.00 42.33 93 MET M O 1
ATOM 729 N N . LYS A 1 94 ? 49.362 39.306 59.200 1.00 42.53 94 LYS M N 1
ATOM 730 C CA . LYS A 1 94 ? 48.389 39.670 58.174 1.00 43.78 94 LYS M CA 1
ATOM 731 C C . LYS A 1 94 ? 46.987 40.004 58.670 1.00 42.86 94 LYS M C 1
ATOM 732 O O . LYS A 1 94 ? 46.372 40.945 58.182 1.00 42.26 94 LYS M O 1
ATOM 738 N N . GLU A 1 95 ? 46.485 39.262 59.646 1.00 42.31 95 GLU M N 1
ATOM 739 C CA . GLU A 1 95 ? 45.151 39.539 60.153 1.00 42.76 95 GLU M CA 1
ATOM 740 C C . GLU A 1 95 ? 45.140 40.579 61.265 1.00 41.44 95 GLU M C 1
ATOM 741 O O . GLU A 1 95 ? 44.082 40.889 61.802 1.00 40.71 95 GLU M O 1
ATOM 747 N N . GLU A 1 96 ? 46.309 41.112 61.615 1.00 39.95 96 GLU M N 1
ATOM 748 C CA . GLU A 1 96 ? 46.388 42.125 62.667 1.00 39.20 96 GLU M CA 1
ATOM 749 C C . GLU A 1 96 ? 46.495 43.533 62.090 1.00 37.52 96 GLU M C 1
ATOM 750 O O . GLU A 1 96 ? 46.419 44.519 62.820 1.00 36.98 96 GLU M O 1
ATOM 756 N N . VAL A 1 97 ? 46.673 43.624 60.779 1.00 34.75 97 VAL M N 1
ATOM 757 C CA . VAL A 1 97 ? 46.858 44.917 60.140 1.00 33.64 97 VAL M CA 1
ATOM 758 C C . VAL A 1 97 ? 45.788 45.260 59.121 1.00 32.10 97 VAL M C 1
ATOM 759 O O . VAL A 1 97 ? 45.075 44.383 58.646 1.00 30.38 97 VAL M O 1
ATOM 763 N N . GLY A 1 98 ? 45.675 46.546 58.786 1.00 30.80 98 GLY M N 1
ATOM 764 C CA . GLY A 1 98 ? 44.668 46.967 57.829 1.00 29.73 98 GLY M CA 1
ATOM 765 C C . GLY A 1 98 ? 44.903 46.366 56.453 1.00 30.18 98 GLY M C 1
ATOM 766 O O . GLY A 1 98 ? 46.043 46.067 56.100 1.00 29.13 98 GLY M O 1
ATOM 767 N N . PRO A 1 99 ? 43.841 46.142 55.663 1.00 30.38 99 PRO M N 1
ATOM 768 C CA . PRO A 1 99 ? 44.033 45.575 54.324 1.00 30.26 99 PRO M CA 1
ATOM 769 C C . PRO A 1 99 ? 44.746 46.590 53.425 1.00 30.11 99 PRO M C 1
ATOM 770 O O . PRO A 1 99 ? 44.586 47.803 53.590 1.00 28.06 99 PRO M O 1
ATOM 774 N N . SER A 1 100 ? 45.544 46.084 52.487 1.00 29.93 100 SER M N 1
ATOM 775 C CA . SER A 1 100 ? 46.328 46.924 51.582 1.00 28.90 100 SER M CA 1
ATOM 776 C C . SER A 1 100 ? 45.606 48.084 50.937 1.00 27.76 100 SER M C 1
ATOM 777 O O . SER A 1 100 ? 46.191 49.163 50.791 1.00 24.43 100 SER M O 1
ATOM 780 N N . TYR A 1 101 ? 44.350 47.880 50.538 1.00 27.15 101 TYR M N 1
ATOM 781 C CA . TYR A 1 101 ? 43.618 48.943 49.869 1.00 25.14 101 TYR M CA 1
ATOM 782 C C . TYR A 1 101 ? 43.376 50.172 50.701 1.00 23.91 101 TYR M C 1
ATOM 783 O O . TYR A 1 101 ? 43.096 51.222 50.157 1.00 24.70 101 TYR M O 1
ATOM 792 N N . LEU A 1 102 ? 43.488 50.067 52.024 1.00 21.48 102 LEU M N 1
ATOM 793 C CA . LEU A 1 102 ? 43.279 51.236 52.876 1.00 18.81 102 LEU M CA 1
ATOM 794 C C . LEU A 1 102 ? 44.318 52.340 52.671 1.00 19.48 102 LEU M C 1
ATOM 795 O O . LEU A 1 102 ? 44.024 53.532 52.877 1.00 18.78 102 LEU M O 1
ATOM 800 N N . PHE A 1 103 ? 45.524 51.948 52.276 1.00 16.67 103 PHE M N 1
ATOM 801 C CA . PHE A 1 103 ? 46.640 52.896 52.204 1.00 18.70 103 PHE M CA 1
ATOM 802 C C . PHE A 1 103 ? 47.053 53.445 50.848 1.00 20.40 103 PHE M C 1
ATOM 803 O O . PHE A 1 103 ? 47.328 52.704 49.901 1.00 17.81 103 PHE M O 1
ATOM 811 N N . GLN A 1 104 ? 47.148 54.766 50.797 1.00 20.99 104 GLN M N 1
ATOM 812 C CA . GLN A 1 104 ? 47.463 55.483 49.563 1.00 23.12 104 GLN M CA 1
ATOM 813 C C . GLN A 1 104 ? 48.709 56.356 49.759 1.00 22.15 104 GLN M C 1
ATOM 814 O O . GLN A 1 104 ? 48.815 57.061 50.760 1.00 20.71 104 GLN M O 1
ATOM 820 N N . PRO A 1 105 ? 49.680 56.299 48.829 1.00 21.44 105 PRO M N 1
ATOM 821 C CA . PRO A 1 105 ? 50.880 57.134 48.978 1.00 19.86 105 PRO M CA 1
ATOM 822 C C . PRO A 1 105 ? 50.477 58.580 48.674 1.00 19.40 105 PRO M C 1
ATOM 823 O O . PRO A 1 105 ? 49.606 58.808 47.840 1.00 18.31 105 PRO M O 1
ATOM 827 N N . TYR A 1 106 ? 51.119 59.554 49.308 1.00 18.00 106 TYR M N 1
ATOM 828 C CA . TYR A 1 106 ? 50.779 60.959 49.070 1.00 16.79 106 TYR M CA 1
ATOM 829 C C . TYR A 1 106 ? 51.068 61.374 47.631 1.00 18.13 106 TYR M C 1
ATOM 830 O O . TYR A 1 106 ? 50.349 62.193 47.028 1.00 17.59 106 TYR M O 1
ATOM 839 N N . ALA A 1 107 ? 52.140 60.812 47.088 1.00 18.35 107 ALA M N 1
ATOM 840 C CA . ALA A 1 107 ? 52.576 61.103 45.730 1.00 20.41 107 ALA M CA 1
ATOM 841 C C . ALA A 1 107 ? 53.546 59.997 45.333 1.00 21.71 107 ALA M C 1
ATOM 842 O O . ALA A 1 107 ? 54.047 59.255 46.181 1.00 20.47 107 ALA M O 1
ATOM 844 N N . ASP A 1 108 ? 53.802 59.877 44.041 1.00 23.77 108 ASP M N 1
ATOM 845 C CA . ASP A 1 108 ? 54.708 58.834 43.573 1.00 27.18 108 ASP M CA 1
ATOM 846 C C . ASP A 1 108 ? 56.065 58.883 44.237 1.00 26.35 108 ASP M C 1
ATOM 847 O O . ASP A 1 108 ? 56.646 57.846 44.550 1.00 26.97 108 ASP M O 1
ATOM 852 N N . ASP A 1 109 ? 56.572 60.092 44.445 1.00 25.66 109 ASP M N 1
ATOM 853 C CA . ASP A 1 109 ? 57.879 60.266 45.059 1.00 26.77 109 ASP M CA 1
ATOM 854 C C . ASP A 1 109 ? 57.796 60.571 46.558 1.00 26.74 109 ASP M C 1
ATOM 855 O O . ASP A 1 109 ? 58.741 61.079 47.146 1.00 25.00 109 ASP M O 1
ATOM 860 N N . LYS A 1 110 ? 56.659 60.246 47.168 1.00 25.10 110 LYS M N 1
ATOM 861 C CA . LYS A 1 110 ? 56.472 60.456 48.603 1.00 24.18 110 LYS M CA 1
ATOM 862 C C . LYS A 1 110 ? 55.711 59.255 49.182 1.00 24.04 110 LYS M C 1
ATOM 863 O O . LYS A 1 110 ? 54.705 59.397 49.900 1.00 20.92 110 LYS M O 1
ATOM 869 N N . GLN A 1 111 ? 56.204 58.058 48.869 1.00 21.51 111 GLN M N 1
ATOM 870 C CA . GLN A 1 111 ? 55.569 56.856 49.349 1.00 21.56 111 GLN M CA 1
ATOM 871 C C . GLN A 1 111 ? 55.782 56.615 50.846 1.00 21.06 111 GLN M C 1
ATOM 872 O O . GLN A 1 111 ? 55.185 55.695 51.432 1.00 20.04 111 GLN M O 1
ATOM 878 N N . ASN A 1 112 ? 56.611 57.457 51.469 1.00 19.41 112 ASN M N 1
ATOM 879 C CA . ASN A 1 112 ? 56.821 57.358 52.911 1.00 19.20 112 ASN M CA 1
ATOM 880 C C . ASN A 1 112 ? 55.721 58.168 53.618 1.00 18.32 112 ASN M C 1
ATOM 881 O O . ASN A 1 112 ? 55.630 58.161 54.845 1.00 18.24 112 ASN M O 1
ATOM 886 N N . ILE A 1 113 ? 54.909 58.880 52.839 1.00 17.76 113 ILE M N 1
ATOM 887 C CA . ILE A 1 113 ? 53.785 59.654 53.399 1.00 16.63 113 ILE M CA 1
ATOM 888 C C . ILE A 1 113 ? 52.534 58.894 53.003 1.00 15.46 113 ILE M C 1
ATOM 889 O O . ILE A 1 113 ? 52.151 58.873 51.831 1.00 16.04 113 ILE M O 1
ATOM 894 N N . VAL A 1 114 ? 51.883 58.294 53.998 1.00 15.87 114 VAL M N 1
ATOM 895 C CA . VAL A 1 114 ? 50.717 57.446 53.767 1.00 15.47 114 VAL M CA 1
ATOM 896 C C . VAL A 1 114 ? 49.393 58.053 54.226 1.00 14.49 114 VAL M C 1
ATOM 897 O O . VAL A 1 114 ? 49.290 58.556 55.340 1.0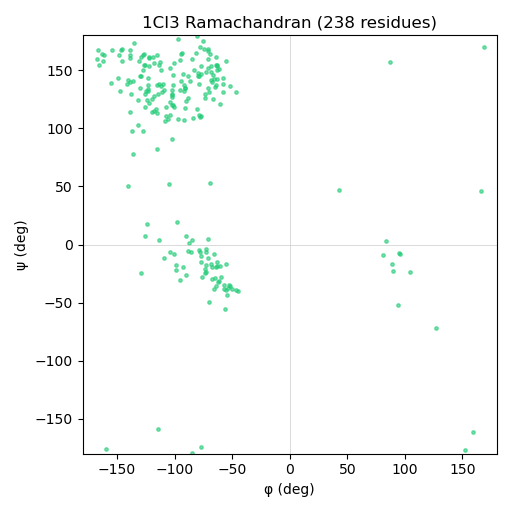0 15.00 114 VAL M O 1
ATOM 901 N N . LEU A 1 115 ? 48.392 57.980 53.354 1.00 13.32 115 LEU M N 1
ATOM 902 C CA . LEU A 1 115 ? 47.071 58.509 53.648 1.00 13.45 115 LEU M CA 1
ATOM 903 C C . LEU A 1 115 ? 46.074 57.384 53.823 1.00 14.42 115 LEU M C 1
ATOM 904 O O . LEU A 1 115 ? 46.182 56.343 53.170 1.00 14.54 115 LEU M O 1
ATOM 909 N N A VAL A 1 116 ? 45.110 57.581 54.716 0.50 13.15 116 VAL M N 1
ATOM 910 N N B VAL A 1 116 ? 45.105 57.593 54.707 0.50 13.56 116 VAL M N 1
ATOM 911 C CA A VAL A 1 116 ? 44.047 56.592 54.923 0.50 13.67 116 VAL M CA 1
ATOM 912 C CA B VAL A 1 116 ? 44.055 56.602 54.929 0.50 14.47 116 VAL M CA 1
ATOM 913 C C A VAL A 1 116 ? 42.754 57.377 55.132 0.50 14.13 116 VAL M C 1
ATOM 914 C C B VAL A 1 116 ? 42.754 57.378 55.137 0.50 14.58 116 VAL M C 1
ATOM 915 O O A VAL A 1 116 ? 42.778 58.484 55.689 0.50 12.50 116 VAL M O 1
ATOM 916 O O B VAL A 1 116 ? 42.773 58.482 55.699 0.50 12.96 116 VAL M O 1
ATOM 923 N N . GLY A 1 117 ? 41.637 56.809 54.682 1.00 14.63 117 GLY M N 1
ATOM 924 C CA . GLY A 1 117 ? 40.351 57.458 54.865 1.00 14.68 117 GLY M CA 1
ATOM 925 C C . GLY A 1 117 ? 39.879 58.255 53.672 1.00 15.29 117 GLY M C 1
ATOM 926 O O . GLY A 1 117 ? 40.645 58.468 52.717 1.00 14.83 117 GLY M O 1
ATOM 927 N N . PRO A 1 118 ? 38.625 58.734 53.698 1.00 14.52 118 PRO M N 1
ATOM 928 C CA . PRO A 1 118 ? 37.668 58.549 54.797 1.00 16.29 118 PRO M CA 1
ATOM 929 C C . PRO A 1 118 ? 37.216 57.108 55.077 1.00 16.45 118 PRO M C 1
ATOM 930 O O . PRO A 1 118 ? 36.949 56.341 54.151 1.00 14.50 118 PRO M O 1
ATOM 934 N N . LEU A 1 119 ? 37.181 56.748 56.369 1.00 14.39 119 LEU M N 1
ATOM 935 C CA . LEU A 1 119 ? 36.747 55.437 56.820 1.00 16.09 119 LEU M CA 1
ATOM 936 C C . LEU A 1 119 ? 35.660 55.659 57.888 1.00 16.09 119 LEU M C 1
ATOM 937 O O . LEU A 1 119 ? 35.683 56.666 58.609 1.00 14.76 119 LEU M O 1
ATOM 942 N N . PRO A 1 120 ? 34.704 54.716 58.012 1.00 16.74 120 PRO M N 1
ATOM 943 C CA . PRO A 1 120 ? 33.662 54.914 59.029 1.00 15.39 120 PRO M CA 1
ATOM 944 C C . PRO A 1 120 ? 34.301 54.839 60.407 1.00 16.56 120 PRO M C 1
ATOM 945 O O . PRO A 1 120 ? 34.986 53.862 60.731 1.00 16.70 120 PRO M O 1
ATOM 949 N N . GLY A 1 121 ? 34.091 55.879 61.214 1.00 16.17 121 GLY M N 1
ATOM 950 C CA . GLY A 1 121 ? 34.703 55.930 62.538 1.00 16.41 121 GLY M CA 1
ATOM 951 C C . GLY A 1 121 ? 34.293 54.810 63.477 1.00 18.80 121 GLY M C 1
ATOM 952 O O . GLY A 1 121 ? 35.076 54.369 64.316 1.00 18.16 121 GLY M O 1
ATOM 953 N N . ASP A 1 122 ? 33.071 54.326 63.328 1.00 20.81 122 ASP M N 1
ATOM 954 C CA . ASP A 1 122 ? 32.597 53.273 64.212 1.00 24.22 122 ASP M CA 1
ATOM 955 C C . ASP A 1 122 ? 33.223 51.917 63.937 1.00 26.25 122 ASP M C 1
ATOM 956 O O . ASP A 1 122 ? 33.175 51.023 64.788 1.00 27.76 122 ASP M O 1
ATOM 961 N N . GLU A 1 123 ? 33.817 51.752 62.762 1.00 25.85 123 GLU M N 1
ATOM 962 C CA . GLU A 1 123 ? 34.440 50.476 62.427 1.00 28.31 123 GLU M CA 1
ATOM 963 C C . GLU A 1 123 ? 35.934 50.445 62.626 1.00 28.05 123 GLU M C 1
ATOM 964 O O . GLU A 1 123 ? 36.527 49.371 62.744 1.00 28.82 123 GLU M O 1
ATOM 970 N N . TYR A 1 124 ? 36.554 51.615 62.634 1.00 26.29 124 TYR M N 1
ATOM 971 C CA . TYR A 1 124 ? 37.989 51.686 62.799 1.00 26.26 124 TYR M CA 1
ATOM 972 C C . TYR A 1 124 ? 38.432 52.377 64.070 1.00 25.18 124 TYR M C 1
ATOM 973 O O . TYR A 1 124 ? 38.770 53.559 64.058 1.00 26.24 124 TYR M O 1
ATOM 982 N N . GLU A 1 125 ? 38.435 51.626 65.169 1.00 22.87 125 GLU M N 1
ATOM 983 C CA . GLU A 1 125 ? 38.848 52.168 66.453 1.00 21.63 125 GLU M CA 1
ATOM 984 C C . GLU A 1 125 ? 40.374 52.280 66.473 1.00 20.77 125 GLU M C 1
ATOM 985 O O . GLU A 1 125 ? 40.935 53.120 67.159 1.00 20.52 125 GLU M O 1
ATOM 991 N N . GLU A 1 126 ? 41.033 51.411 65.715 1.00 20.35 126 GLU M N 1
ATOM 992 C CA . GLU A 1 126 ? 42.487 51.454 65.550 1.00 20.22 126 GLU M CA 1
ATOM 993 C C . GLU A 1 126 ? 42.713 51.246 64.048 1.00 20.10 126 GLU M C 1
ATOM 994 O O . GLU A 1 126 ? 41.990 50.466 63.421 1.00 20.01 126 GLU M O 1
ATOM 1000 N N . ILE A 1 127 ? 43.666 51.962 63.465 1.00 17.54 127 ILE M N 1
ATOM 1001 C CA . ILE A 1 127 ? 43.998 51.756 62.060 1.00 16.87 127 ILE M CA 1
ATOM 1002 C C . ILE A 1 127 ? 45.437 51.272 62.177 1.00 16.72 127 ILE M C 1
ATOM 1003 O O . ILE A 1 127 ? 46.296 52.002 62.650 1.00 15.19 127 ILE M O 1
ATOM 1008 N N . VAL A 1 128 ? 45.690 50.045 61.762 1.00 15.51 128 VAL M N 1
ATOM 1009 C CA . VAL A 1 128 ? 47.025 49.479 61.903 1.00 16.09 128 VAL M CA 1
ATOM 1010 C C . VAL A 1 128 ? 47.753 49.453 60.575 1.00 15.43 128 VAL M C 1
ATOM 1011 O O . VAL A 1 128 ? 47.370 48.710 59.661 1.00 14.46 128 VAL M O 1
ATOM 1015 N N . PHE A 1 129 ? 48.786 50.282 60.468 1.00 16.19 129 PHE M N 1
ATOM 1016 C CA . PHE A 1 129 ? 49.590 50.368 59.244 1.00 17.67 129 PHE M CA 1
ATOM 1017 C C . PHE A 1 129 ? 50.748 49.344 59.276 1.00 18.71 129 PHE M C 1
ATOM 1018 O O . PHE A 1 129 ? 51.528 49.336 60.233 1.00 19.13 129 PHE M O 1
ATOM 1026 N N . PRO A 1 130 ? 50.870 48.486 58.244 1.00 18.79 130 PRO M N 1
ATOM 1027 C CA . PRO A 1 130 ? 51.968 47.506 58.204 1.00 18.71 130 PRO M CA 1
ATOM 1028 C C . PRO A 1 130 ? 53.036 48.289 57.458 1.00 18.66 130 PRO M C 1
ATOM 1029 O O . PRO A 1 130 ? 52.835 48.684 56.311 1.00 18.84 130 PRO M O 1
ATOM 1033 N N . VAL A 1 131 ? 54.153 48.542 58.120 1.00 18.39 131 VAL M N 1
ATOM 1034 C CA . VAL A 1 131 ? 55.208 49.361 57.540 1.00 18.07 131 VAL M CA 1
ATOM 1035 C C . VAL A 1 131 ? 56.498 48.595 57.302 1.00 18.77 131 VAL M C 1
ATOM 1036 O O . VAL A 1 131 ? 56.927 47.821 58.152 1.00 19.68 131 VAL M O 1
ATOM 1040 N N . LEU A 1 132 ? 57.108 48.828 56.140 1.00 19.95 132 LEU M N 1
ATOM 1041 C CA . LEU A 1 132 ? 58.381 48.190 55.784 1.00 19.74 132 LEU M CA 1
ATOM 1042 C C . LEU A 1 132 ? 59.537 49.187 55.972 1.00 19.45 132 LEU M C 1
ATOM 1043 O O . LEU A 1 132 ? 59.555 50.241 55.352 1.00 20.00 132 LEU M O 1
ATOM 1048 N N . SER A 1 133 ? 60.496 48.856 56.831 1.00 20.40 133 SER M N 1
ATOM 1049 C CA . SER A 1 133 ? 61.646 49.735 57.060 1.00 21.98 133 SER M CA 1
ATOM 1050 C C . SER A 1 133 ? 62.624 49.588 55.873 1.00 23.98 133 SER M C 1
ATOM 1051 O O . SER A 1 133 ? 62.631 48.556 55.196 1.00 24.86 133 SER M O 1
ATOM 1054 N N . PRO A 1 134 ? 63.434 50.627 55.586 1.00 24.25 134 PRO M N 1
ATOM 1055 C CA . PRO A 1 134 ? 64.391 50.539 54.474 1.00 25.31 134 PRO M CA 1
ATOM 1056 C C . PRO A 1 134 ? 65.652 49.776 54.902 1.00 25.75 134 PRO M C 1
ATOM 1057 O O . PRO A 1 134 ? 65.762 49.329 56.047 1.00 24.00 134 PRO M O 1
ATOM 1061 N N . ASN A 1 135 ? 66.595 49.625 53.977 1.00 28.29 135 ASN M N 1
ATOM 1062 C CA . ASN A 1 135 ? 67.842 48.913 54.272 1.00 31.07 135 ASN M CA 1
ATOM 1063 C C . ASN A 1 135 ? 69.040 49.784 53.891 1.00 31.30 135 ASN M C 1
ATOM 1064 O O . ASN A 1 135 ? 69.439 49.843 52.730 1.00 31.26 135 ASN M O 1
ATOM 1069 N N . PRO A 1 136 ? 69.621 50.479 54.876 1.00 32.42 136 PRO M N 1
ATOM 1070 C CA . PRO A 1 136 ? 70.775 51.371 54.702 1.00 33.89 136 PRO M CA 1
ATOM 1071 C C . PRO A 1 136 ? 71.961 50.761 53.954 1.00 34.15 136 PRO M C 1
ATOM 1072 O O . PRO A 1 136 ? 72.629 51.439 53.165 1.00 35.60 136 PRO M O 1
ATOM 1076 N N . ALA A 1 137 ? 72.230 49.488 54.210 1.00 35.06 137 ALA M N 1
ATOM 1077 C CA . ALA A 1 137 ? 73.349 48.813 53.556 1.00 35.90 137 ALA M CA 1
ATOM 1078 C C . ALA A 1 137 ? 73.215 48.884 52.043 1.00 36.48 137 ALA M C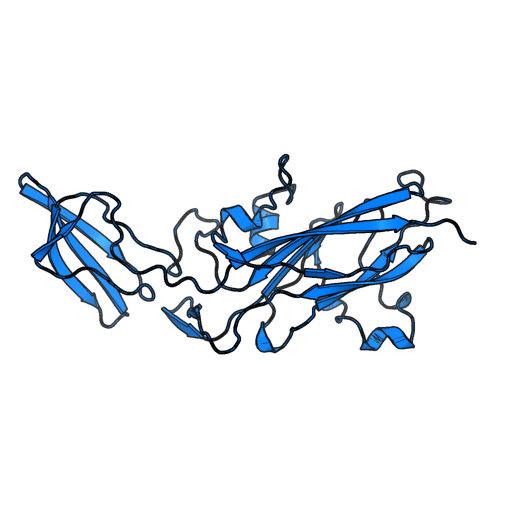 1
ATOM 1079 O O . ALA A 1 137 ? 74.221 49.001 51.328 1.00 37.31 137 ALA M O 1
ATOM 1081 N N . THR A 1 138 ? 71.979 48.833 51.549 1.00 35.56 138 THR M N 1
ATOM 1082 C CA . THR A 1 138 ? 71.766 48.869 50.108 1.00 36.38 138 THR M CA 1
ATOM 1083 C C . THR A 1 138 ? 71.054 50.118 49.623 1.00 37.12 138 THR M C 1
ATOM 1084 O O . THR A 1 138 ? 70.739 50.238 48.442 1.00 37.35 138 THR M O 1
ATOM 1088 N N . ASN A 1 139 ? 70.782 51.043 50.535 1.00 38.51 139 ASN M N 1
ATOM 1089 C CA . ASN A 1 139 ? 70.126 52.291 50.167 1.00 38.68 139 ASN M CA 1
ATOM 1090 C C . ASN A 1 139 ? 70.928 53.414 50.801 1.00 39.37 139 ASN M C 1
ATOM 1091 O O . ASN A 1 139 ? 70.829 53.664 52.002 1.00 38.56 139 ASN M O 1
ATOM 1096 N N . LYS A 1 140 ? 71.721 54.087 49.979 1.00 40.02 140 LYS M N 1
ATOM 1097 C CA . LYS A 1 140 ? 72.589 55.170 50.426 1.00 40.88 140 LYS M CA 1
ATOM 1098 C C . LYS A 1 140 ? 71.875 56.430 50.916 1.00 40.39 140 LYS M C 1
ATOM 1099 O O . LYS A 1 140 ? 72.464 57.235 51.638 1.00 40.45 140 LYS M O 1
ATOM 1105 N N . SER A 1 141 ? 70.614 56.605 50.536 1.00 40.03 141 SER M N 1
ATOM 1106 C CA . SER A 1 141 ? 69.875 57.793 50.951 1.00 40.31 141 SER M CA 1
ATOM 1107 C C . SER A 1 141 ? 69.400 57.727 52.397 1.00 39.99 141 SER M C 1
ATOM 1108 O O . SER A 1 141 ? 68.924 58.724 52.944 1.00 40.47 141 SER M O 1
ATOM 1111 N N . VAL A 1 142 ? 69.531 56.561 53.019 1.00 39.64 142 VAL M N 1
ATOM 1112 C CA . VAL A 1 142 ? 69.084 56.399 54.395 1.00 39.37 142 VAL M CA 1
ATOM 1113 C C . VAL A 1 142 ? 70.171 55.764 55.270 1.00 39.02 142 VAL M C 1
ATOM 1114 O O . VAL A 1 142 ? 70.937 54.917 54.823 1.00 38.02 142 VAL M O 1
ATOM 1118 N N . ALA A 1 143 ? 70.237 56.183 56.526 1.00 38.52 143 ALA M N 1
ATOM 1119 C CA . ALA A 1 143 ? 71.230 55.656 57.447 1.00 37.32 143 ALA M CA 1
ATOM 1120 C C . ALA A 1 143 ? 70.560 55.143 58.713 1.00 36.91 143 ALA M C 1
ATOM 1121 O O . ALA A 1 143 ? 69.396 55.456 58.971 1.00 35.99 143 ALA M O 1
ATOM 1123 N N . PHE A 1 144 ? 71.286 54.343 59.492 1.00 35.58 144 PHE M N 1
ATOM 1124 C CA . PHE A 1 144 ? 70.757 53.839 60.754 1.00 34.59 144 PHE M CA 1
ATOM 1125 C C . PHE A 1 144 ? 70.706 55.036 61.689 1.00 32.80 144 PHE M C 1
ATOM 1126 O O . PHE A 1 144 ? 71.490 55.975 61.541 1.00 33.32 144 PHE M O 1
ATOM 1134 N N . GLY A 1 145 ? 69.788 55.025 62.645 1.00 31.10 145 GLY M N 1
ATOM 1135 C CA . GLY A 1 145 ? 69.687 56.157 63.556 1.00 29.46 145 GLY M CA 1
ATOM 1136 C C . GLY A 1 145 ? 68.270 56.304 64.070 1.00 29.73 145 GLY M C 1
ATOM 1137 O O . GLY A 1 145 ? 67.418 55.484 63.743 1.00 27.75 145 GLY M O 1
ATOM 1138 N N . LYS A 1 146 ? 68.019 57.345 64.864 1.00 29.68 146 LYS M N 1
ATOM 1139 C CA . LYS A 1 146 ? 66.697 57.568 65.436 1.00 30.08 146 LYS M CA 1
ATOM 1140 C C . LYS A 1 146 ? 65.944 58.532 64.550 1.00 29.71 146 LYS M C 1
ATOM 1141 O O . LYS A 1 146 ? 66.490 59.547 64.139 1.00 28.02 146 LYS M O 1
ATOM 1147 N N . TYR A 1 147 ? 64.694 58.211 64.232 1.00 27.87 147 TYR M N 1
ATOM 1148 C CA . TYR A 1 147 ? 63.924 59.085 63.365 1.00 28.02 147 TYR M CA 1
ATOM 1149 C C . TYR A 1 147 ? 62.559 59.445 63.931 1.00 26.39 147 TYR M C 1
ATOM 1150 O O . TYR A 1 147 ? 62.046 58.784 64.829 1.00 26.52 147 TYR M O 1
ATOM 1159 N N . SER A 1 148 ? 61.989 60.516 63.398 1.00 25.20 148 SER M N 1
ATOM 1160 C CA . SER A 1 148 ? 60.695 60.996 63.832 1.00 23.91 148 SER M CA 1
ATOM 1161 C C . SER A 1 148 ? 59.619 60.582 62.846 1.00 22.83 148 SER M C 1
ATOM 1162 O O . SER A 1 148 ? 59.858 60.529 61.640 1.00 21.37 148 SER M O 1
ATOM 1165 N N . ILE A 1 149 ? 58.431 60.305 63.369 1.00 21.36 149 ILE M N 1
ATOM 1166 C CA . ILE A 1 149 ? 57.280 59.943 62.552 1.00 19.91 149 ILE M CA 1
ATOM 1167 C C . ILE A 1 149 ? 56.219 60.981 62.946 1.00 19.56 149 ILE M C 1
ATOM 1168 O O . ILE A 1 149 ? 56.030 61.252 64.126 1.00 18.79 149 ILE M O 1
ATOM 1173 N N . HIS A 1 150 ? 55.546 61.571 61.967 1.00 18.63 150 HIS M N 1
ATOM 1174 C CA . HIS A 1 150 ? 54.540 62.581 62.272 1.00 18.17 150 HIS M CA 1
ATOM 1175 C C . HIS A 1 150 ? 53.163 62.093 61.876 1.00 17.93 150 HIS M C 1
ATOM 1176 O O . HIS A 1 150 ? 52.952 61.656 60.739 1.00 18.50 150 HIS M O 1
ATOM 1183 N N . LEU A 1 151 ? 52.214 62.185 62.799 1.00 16.97 151 LEU M N 1
ATOM 1184 C CA . LEU A 1 151 ? 50.851 61.782 62.495 1.00 15.83 151 LEU M CA 1
ATOM 1185 C C . LEU A 1 151 ? 49.912 62.989 62.515 1.00 17.16 151 LEU M C 1
ATOM 1186 O O . LEU A 1 151 ? 50.033 63.874 63.396 1.00 15.16 151 LEU M O 1
ATOM 1191 N N . GLY A 1 152 ? 49.008 63.017 61.526 1.00 15.19 152 GLY M N 1
ATOM 1192 C CA . GLY A 1 152 ? 47.964 64.033 61.438 1.00 16.99 152 GLY M CA 1
ATOM 1193 C C . GLY A 1 152 ? 46.680 63.204 61.351 1.00 16.81 152 GLY M C 1
ATOM 1194 O O . GLY A 1 152 ? 46.535 62.417 60.421 1.00 14.87 152 GLY M O 1
ATOM 1195 N N . ALA A 1 153 ? 45.763 63.321 62.313 1.00 14.21 153 ALA M N 1
ATOM 1196 C CA . ALA A 1 153 ? 44.560 62.494 62.259 1.00 14.52 153 ALA M CA 1
ATOM 1197 C C . ALA A 1 153 ? 43.296 63.298 62.441 1.00 14.89 153 ALA M C 1
ATOM 1198 O O . ALA A 1 153 ? 43.193 64.094 63.373 1.00 13.32 153 ALA M O 1
ATOM 1200 N N . ASN A 1 154 ? 42.315 63.023 61.586 1.00 13.88 154 ASN M N 1
ATOM 1201 C CA . ASN A 1 154 ? 41.054 63.737 61.641 1.00 14.57 154 ASN M CA 1
ATOM 1202 C C . ASN A 1 154 ? 39.815 62.870 61.831 1.00 13.60 154 ASN M C 1
ATOM 1203 O O . ASN A 1 154 ? 39.812 61.694 61.477 1.00 13.65 154 ASN M O 1
ATOM 1208 N N . ARG A 1 155 ? 38.771 63.467 62.412 1.00 12.83 155 ARG M N 1
ATOM 1209 C CA . ARG A 1 155 ? 37.477 62.810 62.508 1.00 13.01 155 ARG M CA 1
ATOM 1210 C C . ARG A 1 155 ? 36.467 63.922 62.254 1.00 13.13 155 ARG M C 1
ATOM 1211 O O . ARG A 1 155 ? 36.670 65.050 62.692 1.00 14.18 155 ARG M O 1
ATOM 1219 N N . GLY A 1 156 ? 35.424 63.629 61.481 1.00 13.41 156 GLY M N 1
ATOM 1220 C CA . GLY A 1 156 ? 34.390 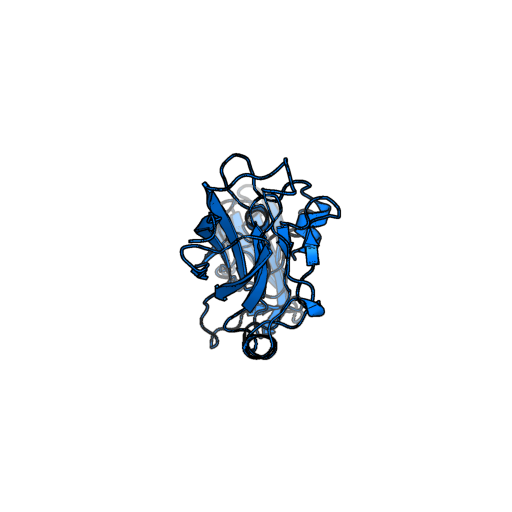64.640 61.242 1.00 14.84 156 GLY M CA 1
ATOM 1221 C C . GLY A 1 156 ? 34.660 65.572 60.071 1.00 14.23 156 GLY M C 1
ATOM 1222 O O . GLY A 1 156 ? 35.819 65.795 59.675 1.00 13.63 156 GLY M O 1
ATOM 1223 N N . ARG A 1 157 ? 33.580 66.139 59.546 1.00 13.84 157 ARG M N 1
ATOM 1224 C CA . ARG A 1 157 ? 33.625 67.041 58.391 1.00 13.55 157 ARG M CA 1
ATOM 1225 C C . ARG A 1 157 ? 34.356 68.358 58.639 1.00 15.79 157 ARG M C 1
ATOM 1226 O O . ARG A 1 157 ? 34.250 68.950 59.715 1.00 14.60 157 ARG M O 1
ATOM 1234 N N . GLY A 1 158 ? 35.085 68.820 57.626 1.00 14.41 158 GLY M N 1
ATOM 1235 C CA . GLY A 1 158 ? 35.831 70.051 57.768 1.00 14.55 158 GLY M CA 1
ATOM 1236 C C . GLY A 1 158 ? 34.935 71.278 57.698 1.00 13.95 158 GLY M C 1
ATOM 1237 O O . GLY A 1 158 ? 33.735 71.163 57.407 1.00 15.39 158 GLY M O 1
ATOM 1238 N N . GLN A 1 159 ? 35.551 72.433 57.933 1.00 14.45 159 GLN M N 1
ATOM 1239 C CA . GLN A 1 159 ? 34.897 73.746 57.969 1.00 16.02 159 GLN M CA 1
ATOM 1240 C C . GLN A 1 159 ? 35.009 74.596 56.708 1.00 17.53 159 GLN M C 1
ATOM 1241 O O . GLN A 1 159 ? 34.247 75.543 56.540 1.00 17.47 159 GLN M O 1
ATOM 1247 N N . ILE A 1 160 ? 35.959 74.265 55.839 1.00 16.43 160 ILE M N 1
ATOM 1248 C CA . ILE A 1 160 ? 36.212 75.053 54.629 1.00 16.85 160 ILE M CA 1
ATOM 1249 C C . ILE A 1 160 ? 36.467 74.077 53.489 1.00 17.03 160 ILE M C 1
ATOM 1250 O O . ILE A 1 160 ? 37.131 73.069 53.681 1.00 15.93 160 ILE M O 1
ATOM 1255 N N . TYR A 1 161 ? 35.934 74.386 52.315 1.00 17.60 161 TYR M N 1
ATOM 1256 C CA . TYR A 1 161 ? 36.109 73.553 51.131 1.00 18.95 161 TYR M CA 1
ATOM 1257 C C . TYR A 1 161 ? 37.292 74.020 50.298 1.00 19.06 161 TYR M C 1
ATOM 1258 O O . TYR A 1 161 ? 37.800 75.116 50.502 1.00 18.65 161 TYR M O 1
ATOM 1267 N N . PRO A 1 162 ? 37.765 73.173 49.360 1.00 19.17 162 PRO M N 1
ATOM 1268 C CA . PRO A 1 162 ? 38.894 73.522 48.486 1.00 18.86 162 PRO M CA 1
ATOM 1269 C C . PRO A 1 162 ? 38.519 74.768 47.665 1.00 19.37 162 PRO M C 1
ATOM 1270 O O . PRO A 1 162 ? 39.376 75.421 47.108 1.00 19.95 162 PRO M O 1
ATOM 1274 N N . THR A 1 163 ? 37.226 75.060 47.572 1.00 21.34 163 THR M N 1
ATOM 1275 C CA . THR A 1 163 ? 36.768 76.246 46.844 1.00 22.48 163 THR M CA 1
ATOM 1276 C C . THR A 1 163 ? 36.996 77.505 47.685 1.00 24.11 163 THR M C 1
ATOM 1277 O O . THR A 1 163 ? 36.930 78.628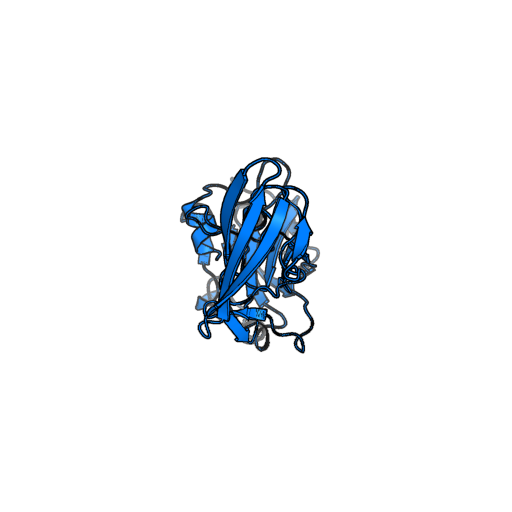 47.171 1.00 25.23 163 THR M O 1
ATOM 1281 N N . GLY A 1 164 ? 37.250 77.318 48.976 1.00 22.69 164 GLY M N 1
ATOM 1282 C CA . GLY A 1 164 ? 37.425 78.461 49.863 1.00 23.20 164 GLY M CA 1
ATOM 1283 C C . GLY A 1 164 ? 36.118 78.819 50.564 1.00 22.92 164 GLY M C 1
ATOM 1284 O O . GLY A 1 164 ? 36.083 79.664 51.456 1.00 23.27 164 GLY M O 1
ATOM 1285 N N . GLU A 1 165 ? 35.028 78.171 50.179 1.00 21.87 165 GLU M N 1
ATOM 1286 C CA . GLU A 1 165 ? 33.756 78.451 50.821 1.00 22.62 165 GLU M CA 1
ATOM 1287 C C . GLU A 1 165 ? 33.603 77.674 52.127 1.00 24.05 165 GLU M C 1
ATOM 1288 O O . GLU A 1 165 ? 34.144 76.566 52.263 1.00 20.94 165 GLU M O 1
ATOM 1294 N N . LYS A 1 166 ? 32.858 78.242 53.082 1.00 22.42 166 LYS M N 1
ATOM 1295 C CA . LYS A 1 166 ? 32.653 77.557 54.355 1.00 23.88 166 LYS M CA 1
ATOM 1296 C C . LYS A 1 166 ? 31.619 76.449 54.188 1.00 22.78 166 LYS M C 1
ATOM 1297 O O . LYS A 1 166 ? 30.717 76.545 53.354 1.00 23.78 166 LYS M O 1
ATOM 1303 N N . SER A 1 167 ? 31.784 75.360 54.934 1.00 20.78 167 SER M N 1
ATOM 1304 C CA . SER A 1 167 ? 30.845 74.244 54.879 1.00 18.97 167 SER M CA 1
ATOM 1305 C C . SER A 1 167 ? 29.698 74.558 55.841 1.00 18.87 167 SER M C 1
ATOM 1306 O O . SER A 1 167 ? 29.702 75.613 56.488 1.00 20.85 167 SER M O 1
ATOM 1309 N N . ASN A 1 168 ? 28.733 73.649 55.947 1.00 18.88 168 ASN M N 1
ATOM 1310 C CA . ASN A 1 168 ? 27.636 73.846 56.887 1.00 20.62 168 ASN M CA 1
ATOM 1311 C C . ASN A 1 168 ? 28.013 73.356 58.291 1.00 20.29 168 ASN M C 1
ATOM 1312 O O . ASN A 1 168 ? 27.185 73.400 59.216 1.00 20.75 168 ASN M O 1
ATOM 1317 N N . ASN A 1 169 ? 29.260 72.910 58.459 1.00 18.34 169 ASN M N 1
ATOM 1318 C CA . ASN A 1 169 ? 29.741 72.426 59.768 1.00 18.98 169 ASN M CA 1
ATOM 1319 C C . ASN A 1 169 ? 30.643 73.488 60.362 1.00 19.33 169 ASN M C 1
ATOM 1320 O O . ASN A 1 169 ? 31.778 73.217 60.772 1.00 18.33 169 ASN M O 1
ATOM 1325 N N . ALA A 1 170 ? 30.131 74.716 60.417 1.00 19.31 170 ALA M N 1
ATOM 1326 C CA . ALA A 1 170 ? 30.914 75.829 60.923 1.00 19.74 170 ALA M CA 1
ATOM 1327 C C . ALA A 1 170 ? 30.016 76.925 61.479 1.00 21.09 170 ALA M C 1
ATOM 1328 O O . ALA A 1 170 ? 28.810 76.934 61.244 1.00 21.84 170 ALA M O 1
ATOM 1330 N N . VAL A 1 171 ? 30.630 77.852 62.198 1.00 21.50 171 VAL M N 1
ATOM 1331 C CA . VAL A 1 171 ? 29.914 78.980 62.777 1.00 22.76 171 VAL M CA 1
ATOM 1332 C C . VAL A 1 171 ? 29.668 80.009 61.683 1.00 23.11 171 VAL M C 1
ATOM 1333 O O . VAL A 1 171 ? 30.552 80.256 60.858 1.00 22.40 171 VAL M O 1
ATOM 1337 N N . TYR A 1 172 ? 28.472 80.593 61.661 1.00 23.29 172 TYR M N 1
ATOM 1338 C CA . TYR A 1 172 ? 28.172 81.645 60.699 1.00 24.11 172 TYR M CA 1
ATOM 1339 C C . TYR A 1 172 ? 28.043 82.947 61.494 1.00 25.17 172 TYR M C 1
ATOM 1340 O O . TYR A 1 172 ? 27.361 82.994 62.508 1.00 23.92 172 TYR M O 1
ATOM 1349 N N . ASN A 1 173 ? 28.713 83.998 61.033 1.00 28.89 173 ASN M N 1
ATOM 1350 C CA . ASN A 1 173 ? 28.723 85.266 61.765 1.00 31.23 173 ASN M CA 1
ATOM 1351 C C . ASN A 1 173 ? 28.021 86.435 61.081 1.00 31.65 173 ASN M C 1
ATOM 1352 O O . ASN A 1 173 ? 27.915 86.484 59.855 1.00 31.91 173 ASN M O 1
ATOM 1357 N N . ALA A 1 174 ? 27.567 87.386 61.892 1.00 32.02 174 ALA M N 1
ATOM 1358 C CA . ALA A 1 174 ? 26.890 88.573 61.387 1.00 32.88 174 ALA M CA 1
ATOM 1359 C C . ALA A 1 174 ? 27.841 89.338 60.465 1.00 33.76 174 ALA M C 1
ATOM 1360 O O . ALA A 1 174 ? 28.929 89.749 60.869 1.00 33.29 174 ALA M O 1
ATOM 1362 N N . SER A 1 175 ? 27.421 89.518 59.220 1.00 34.93 175 SER M N 1
ATOM 1363 C CA . SER A 1 175 ? 28.220 90.223 58.228 1.00 36.72 175 SER M CA 1
ATOM 1364 C C . SER A 1 175 ? 28.276 91.721 58.536 1.00 37.26 175 SER M C 1
ATOM 1365 O O . SER A 1 175 ? 29.060 92.449 57.940 1.00 37.19 175 SER M O 1
ATOM 1368 N N . ALA A 1 176 ? 27.433 92.168 59.464 1.00 37.58 176 ALA M N 1
ATOM 1369 C CA . ALA A 1 176 ? 27.368 93.578 59.841 1.00 37.76 176 ALA M CA 1
ATOM 1370 C C . ALA A 1 176 ? 26.588 93.755 61.147 1.00 37.65 176 ALA M C 1
ATOM 1371 O O . ALA A 1 176 ? 25.735 92.928 61.494 1.00 36.95 176 ALA M O 1
ATOM 1373 N N . ALA A 1 177 ? 26.878 94.835 61.867 1.00 37.21 177 ALA M N 1
ATOM 1374 C CA . ALA A 1 177 ? 26.193 95.117 63.121 1.00 36.42 177 ALA M CA 1
ATOM 1375 C C . ALA A 1 177 ? 24.819 95.748 62.867 1.00 36.18 177 ALA M C 1
ATOM 1376 O O . ALA A 1 177 ? 24.633 96.474 61.898 1.00 36.00 177 ALA M O 1
ATOM 1378 N N . GLY A 1 178 ? 23.868 95.467 63.748 1.00 36.15 178 GLY M N 1
ATOM 1379 C CA . GLY A 1 178 ? 22.535 96.023 63.614 1.00 37.21 178 GLY M CA 1
ATOM 1380 C C . GLY A 1 178 ? 21.499 95.221 64.375 1.00 37.90 178 GLY M C 1
ATOM 1381 O O . GLY A 1 178 ? 21.832 94.443 65.285 1.00 37.76 178 GLY M O 1
ATOM 1382 N N . VAL A 1 179 ? 20.235 95.400 64.010 1.00 37.52 179 VAL M N 1
ATOM 1383 C CA . VAL A 1 179 ? 19.160 94.675 64.676 1.00 38.81 179 VAL M CA 1
ATOM 1384 C C . VAL A 1 179 ? 18.529 93.624 63.761 1.00 38.59 179 VAL M C 1
ATOM 1385 O O . VAL A 1 179 ? 18.291 93.863 62.577 1.00 38.19 179 VAL M O 1
ATOM 1389 N N . ILE A 1 180 ? 18.256 92.452 64.316 1.00 40.33 180 ILE M N 1
ATOM 1390 C CA . ILE A 1 180 ? 17.651 91.390 63.523 1.00 40.42 180 ILE M CA 1
ATOM 1391 C C . ILE A 1 180 ? 16.161 91.679 63.408 1.00 40.94 180 ILE M C 1
ATOM 1392 O O . ILE A 1 180 ? 15.420 91.606 64.394 1.00 40.74 180 ILE M O 1
ATOM 1397 N N . THR A 1 181 ? 15.737 92.012 62.195 1.00 41.53 181 THR M N 1
ATOM 1398 C CA . THR A 1 181 ? 14.346 92.340 61.926 1.00 42.41 181 THR M CA 1
ATOM 1399 C C . THR A 1 181 ? 13.540 91.107 61.538 1.00 43.19 181 THR M C 1
ATOM 1400 O O . THR A 1 181 ? 12.327 91.055 61.738 1.00 42.84 181 THR M O 1
ATOM 1404 N N . ALA A 1 182 ? 14.217 90.105 60.994 1.00 43.28 182 ALA M N 1
ATOM 1405 C CA . ALA A 1 182 ? 13.520 88.887 60.609 1.00 43.90 182 ALA M CA 1
ATOM 1406 C C . ALA A 1 182 ? 14.474 87.716 60.427 1.00 44.31 182 ALA M C 1
ATOM 1407 O O . ALA A 1 182 ? 15.670 87.888 60.208 1.00 42.78 182 ALA M O 1
ATOM 1409 N N . ILE A 1 183 ? 13.920 86.518 60.525 1.00 45.06 183 ILE M N 1
ATOM 1410 C CA . ILE A 1 183 ? 14.700 85.315 60.344 1.00 46.09 183 ILE M CA 1
ATOM 1411 C C . ILE A 1 183 ? 13.859 84.384 59.489 1.00 47.28 183 ILE M C 1
ATOM 1412 O O . ILE A 1 183 ? 12.966 83.710 59.991 1.00 47.98 183 ILE M O 1
ATOM 1417 N N . ALA A 1 184 ? 14.136 84.385 58.187 1.00 48.30 184 ALA M N 1
ATOM 1418 C CA . ALA A 1 184 ? 13.412 83.545 57.244 1.00 49.28 184 ALA M CA 1
ATOM 1419 C C . ALA A 1 184 ? 13.940 82.120 57.341 1.00 50.52 184 ALA M C 1
ATOM 1420 O O . ALA A 1 184 ? 15.072 81.835 56.938 1.00 49.83 184 ALA M O 1
ATOM 1422 N N . LYS A 1 185 ? 13.109 81.234 57.877 1.00 51.56 185 LYS M N 1
ATOM 1423 C CA . LYS A 1 185 ? 13.476 79.840 58.045 1.00 53.16 185 LYS M CA 1
ATOM 1424 C C . LYS A 1 185 ? 12.787 78.929 57.029 1.00 53.90 185 LYS M C 1
ATOM 1425 O O . LYS A 1 185 ? 11.578 78.690 57.108 1.00 54.24 185 LYS M O 1
ATOM 1431 N N . ALA A 1 186 ? 13.559 78.423 56.075 1.00 53.66 186 ALA M N 1
ATOM 1432 C CA . ALA A 1 186 ? 13.027 77.522 55.066 1.00 54.05 186 ALA M CA 1
ATOM 1433 C C . ALA A 1 186 ? 12.907 76.142 55.704 1.00 54.18 186 ALA M C 1
ATOM 1434 O O . ALA A 1 186 ? 13.719 75.778 56.544 1.00 54.88 186 ALA M O 1
ATOM 1436 N N . ASP A 1 187 ? 11.892 75.371 55.337 1.00 55.22 187 ASP M N 1
ATOM 1437 C CA . ASP A 1 187 ? 11.768 74.038 55.921 1.00 55.87 187 ASP M CA 1
ATOM 1438 C C . ASP A 1 187 ? 12.884 73.178 55.350 1.00 55.24 187 ASP M C 1
ATOM 1439 O O . ASP A 1 187 ? 12.979 71.981 55.622 1.00 55.73 187 ASP M O 1
ATOM 1444 N N . ASP A 1 188 ? 13.730 73.840 54.561 1.00 54.54 188 ASP M N 1
ATOM 1445 C CA . ASP A 1 188 ? 14.917 73.268 53.925 1.00 52.20 188 ASP M CA 1
ATOM 1446 C C . ASP A 1 188 ? 15.912 73.082 55.066 1.00 50.46 188 ASP M C 1
ATOM 1447 O O . ASP A 1 188 ? 16.832 72.256 55.006 1.00 49.74 188 ASP M O 1
ATOM 1452 N N . GLY A 1 189 ? 15.700 73.867 56.116 1.00 48.31 189 GLY M N 1
ATOM 1453 C CA . GLY A 1 189 ? 16.564 73.830 57.276 1.00 45.67 189 GLY M CA 1
ATOM 1454 C C . GLY A 1 189 ? 17.452 75.056 57.247 1.00 44.46 189 GLY M C 1
ATOM 1455 O O . GLY A 1 189 ? 17.957 75.496 58.277 1.00 44.35 189 GLY M O 1
ATOM 1456 N N . SER A 1 190 ? 17.639 75.609 56.053 1.00 42.81 190 SER M N 1
ATOM 1457 C CA . SER A 1 190 ? 18.477 76.781 55.882 1.00 42.04 190 SER M CA 1
ATOM 1458 C C . SER A 1 190 ? 17.752 78.009 56.397 1.00 41.61 190 SER M C 1
ATOM 1459 O O . SER A 1 190 ? 16.551 77.965 56.677 1.00 41.20 190 SER M O 1
ATOM 1462 N N . ALA A 1 191 ? 18.480 79.110 56.523 1.00 39.66 191 ALA M N 1
ATOM 1463 C CA . ALA A 1 191 ? 17.860 80.328 57.014 1.00 39.89 191 ALA M CA 1
ATOM 1464 C C . ALA A 1 191 ? 18.472 81.597 56.438 1.00 39.55 191 ALA M C 1
ATOM 1465 O O . ALA A 1 191 ? 19.567 81.587 55.863 1.00 38.41 191 ALA M O 1
ATOM 1467 N N . GLU A 1 192 ? 17.735 82.692 56.577 1.00 40.36 192 GLU M N 1
ATOM 1468 C CA . GLU A 1 192 ? 18.208 83.986 56.122 1.00 40.97 192 GLU M CA 1
ATOM 1469 C C . GLU A 1 192 ? 17.957 84.950 57.268 1.00 41.72 192 GLU M C 1
ATOM 1470 O O . GLU A 1 192 ? 16.838 85.068 57.771 1.00 42.36 192 GLU M O 1
ATOM 1476 N N . VAL A 1 193 ? 19.013 85.615 57.708 1.00 41.76 193 VAL M N 1
ATOM 1477 C CA . VAL A 1 193 ? 18.882 86.552 58.803 1.00 41.75 193 VAL M CA 1
ATOM 1478 C C . VAL A 1 193 ? 19.005 87.963 58.255 1.00 41.63 193 VAL M C 1
ATOM 1479 O O . VAL A 1 193 ? 20.033 88.330 57.683 1.00 40.85 193 VAL M O 1
ATOM 1483 N N . LYS A 1 194 ? 17.930 88.731 58.417 1.00 41.82 194 LYS M N 1
ATOM 1484 C CA . LYS A 1 194 ? 17.871 90.112 57.963 1.00 41.61 194 LYS M CA 1
ATOM 1485 C C . LYS A 1 194 ? 18.353 91.017 59.083 1.00 40.56 194 LYS M C 1
ATOM 1486 O O . LYS A 1 194 ? 17.807 90.995 60.189 1.00 39.56 194 LYS M O 1
ATOM 1492 N N . ILE A 1 195 ? 19.372 91.814 58.787 1.00 39.70 195 ILE M N 1
ATOM 1493 C CA . ILE A 1 195 ? 19.938 92.723 59.769 1.00 39.78 195 ILE M CA 1
ATOM 1494 C C . ILE A 1 195 ? 19.817 94.176 59.310 1.00 40.08 195 ILE M C 1
ATOM 1495 O O . ILE A 1 195 ? 20.251 94.536 58.214 1.00 40.12 195 ILE M O 1
ATOM 1500 N N . ARG A 1 196 ? 19.215 94.992 60.168 1.00 40.51 196 ARG M N 1
ATOM 1501 C CA . ARG A 1 196 ? 19.009 96.420 59.925 1.00 41.19 196 ARG M CA 1
ATOM 1502 C C . ARG A 1 196 ? 20.201 97.176 60.506 1.00 40.49 196 ARG M C 1
ATOM 1503 O O . ARG A 1 196 ? 20.316 97.293 61.724 1.00 39.02 196 ARG M O 1
ATOM 1511 N N . THR A 1 197 ? 21.076 97.696 59.650 1.00 40.62 197 THR M N 1
ATOM 1512 C CA . THR A 1 197 ? 22.251 98.422 60.127 1.00 41.83 197 THR M CA 1
ATOM 1513 C C . THR A 1 197 ? 21.897 99.786 60.745 1.00 43.85 197 THR M C 1
ATOM 1514 O O . THR A 1 197 ? 20.824 100.343 60.476 1.00 42.63 197 THR M O 1
ATOM 1518 N N . GLU A 1 198 ? 22.817 100.314 61.558 1.00 45.70 198 GLU M N 1
ATOM 1519 C CA . GLU A 1 198 ? 22.621 101.577 62.266 1.00 48.84 198 GLU M CA 1
ATOM 1520 C C . GLU A 1 198 ? 22.603 102.833 61.410 1.00 50.39 198 GLU M C 1
ATOM 1521 O O . GLU A 1 198 ? 23.351 103.779 61.669 1.00 52.82 198 GLU M O 1
ATOM 1527 N N . ASP A 1 199 ? 21.759 102.829 60.390 1.00 51.01 199 ASP M N 1
ATOM 1528 C CA . ASP A 1 199 ? 21.587 103.969 59.503 1.00 51.84 199 ASP M CA 1
ATOM 1529 C C . ASP A 1 199 ? 20.829 103.626 58.231 1.00 50.61 199 ASP M C 1
ATOM 1530 O O . ASP A 1 199 ? 21.236 104.007 57.132 1.00 49.50 199 ASP M O 1
ATOM 1535 N N . GLY A 1 200 ? 19.723 102.900 58.402 1.00 50.33 200 GLY M N 1
ATOM 1536 C CA . GLY A 1 200 ? 18.861 102.552 57.287 1.00 50.02 200 GLY M CA 1
ATOM 1537 C C . GLY A 1 200 ? 19.005 101.234 56.547 1.00 49.40 200 GLY M 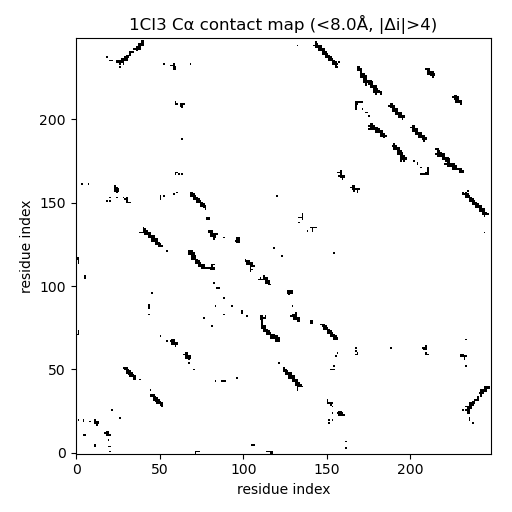C 1
ATOM 1538 O O . GLY A 1 200 ? 18.022 100.517 56.380 1.00 49.89 200 GLY M O 1
ATOM 1539 N N . THR A 1 201 ? 20.213 100.924 56.098 1.00 48.72 201 THR M N 1
ATOM 1540 C CA . THR A 1 201 ? 20.496 99.710 55.330 1.00 49.21 201 THR M CA 1
ATOM 1541 C C . THR A 1 201 ? 20.174 98.356 55.966 1.00 49.08 201 THR M C 1
ATOM 1542 O O . THR A 1 201 ? 20.438 98.123 57.145 1.00 48.86 201 THR M O 1
ATOM 1546 N N . THR A 1 202 ? 19.609 97.459 55.160 1.00 48.95 202 THR M N 1
ATOM 1547 C CA . THR A 1 202 ? 19.274 96.114 55.616 1.00 48.35 202 THR M CA 1
ATOM 1548 C C . THR A 1 202 ? 20.064 95.092 54.797 1.00 48.06 202 THR M C 1
ATOM 1549 O O . THR A 1 202 ? 20.051 95.124 53.565 1.00 48.97 202 THR M O 1
ATOM 1553 N N . ILE A 1 203 ? 20.764 94.198 55.488 1.00 46.97 203 ILE M N 1
ATOM 1554 C CA . ILE A 1 203 ? 21.561 93.164 54.834 1.00 45.43 203 ILE M CA 1
ATOM 1555 C C . ILE A 1 203 ? 21.028 91.790 55.202 1.00 43.55 203 ILE M C 1
ATOM 1556 O O . ILE A 1 203 ? 20.368 91.627 56.233 1.00 42.64 203 ILE M O 1
ATOM 1561 N N . VAL A 1 204 ? 21.303 90.807 54.348 1.00 41.33 204 VAL M N 1
ATOM 1562 C CA . VAL A 1 204 ? 20.838 89.442 54.579 1.00 39.42 204 VAL M CA 1
ATOM 1563 C C . VAL A 1 204 ? 21.984 88.430 54.637 1.00 37.56 204 VAL M C 1
ATOM 1564 O O . VAL A 1 204 ? 22.767 88.305 53.691 1.00 36.62 204 VAL M O 1
ATOM 1568 N N . ASP A 1 205 ? 22.089 87.722 55.760 1.00 35.63 205 ASP M N 1
ATOM 1569 C CA . ASP A 1 205 ? 23.123 86.700 55.902 1.00 33.07 205 ASP M CA 1
ATOM 1570 C C . ASP A 1 205 ? 22.457 85.346 55.747 1.00 30.60 205 ASP M C 1
ATOM 1571 O O . ASP A 1 205 ? 21.527 85.016 56.479 1.00 31.17 205 ASP M O 1
ATOM 1576 N N . LYS A 1 206 ? 22.933 84.576 54.781 1.00 30.08 206 LYS M N 1
ATOM 1577 C CA . LYS A 1 206 ? 22.388 83.253 54.512 1.00 30.37 206 LYS M CA 1
ATOM 1578 C C . LYS A 1 206 ? 23.141 82.178 55.289 1.00 30.36 206 LYS M C 1
ATOM 1579 O O . LYS A 1 206 ? 24.373 82.140 55.276 1.00 30.36 206 LYS M O 1
ATOM 1585 N N . ILE A 1 207 ? 22.392 81.302 55.941 1.00 29.16 207 ILE M N 1
ATOM 1586 C CA . ILE A 1 207 ? 22.972 80.220 56.716 1.00 29.17 207 ILE M CA 1
ATOM 1587 C C . ILE A 1 207 ? 22.379 78.906 56.207 1.00 29.14 207 ILE M C 1
ATOM 1588 O O . ILE A 1 207 ? 21.162 78.788 56.027 1.00 26.73 207 ILE M O 1
ATOM 1593 N N . PRO A 1 208 ? 23.235 77.906 55.954 1.00 27.99 208 PRO M N 1
ATOM 1594 C CA . PRO A 1 208 ? 22.734 76.622 55.461 1.00 28.13 208 PRO M CA 1
ATOM 1595 C C . PRO A 1 208 ? 22.129 75.791 56.576 1.00 27.90 208 PRO M C 1
ATOM 1596 O O . PRO A 1 208 ? 22.243 76.132 57.748 1.00 27.93 208 PRO M O 1
ATOM 1600 N N . ALA A 1 209 ? 21.469 74.704 56.205 1.00 28.46 209 ALA M N 1
ATOM 1601 C CA . ALA A 1 209 ? 20.880 73.820 57.197 1.00 28.37 209 ALA M CA 1
ATOM 1602 C C . ALA A 1 209 ? 22.064 73.204 57.944 1.00 28.15 209 ALA M C 1
ATOM 1603 O O . ALA A 1 209 ? 23.125 72.985 57.350 1.00 26.74 209 ALA M O 1
ATOM 1605 N N . GLY A 1 210 ? 21.886 72.951 59.239 1.00 27.84 210 GLY M N 1
ATOM 1606 C CA . GLY A 1 210 ? 22.950 72.360 60.039 1.00 27.54 210 GLY M CA 1
ATOM 1607 C C . GLY A 1 210 ? 23.241 73.172 61.288 1.00 26.79 210 GLY M C 1
ATOM 1608 O O . GLY A 1 210 ? 22.946 72.745 62.399 1.00 27.63 210 GLY M O 1
ATOM 1609 N N . PRO A 1 211 ? 23.853 74.343 61.138 1.00 26.09 211 PRO M N 1
ATOM 1610 C CA . PRO A 1 211 ? 24.152 75.177 62.305 1.00 27.71 211 PRO M CA 1
ATOM 1611 C C . PRO A 1 211 ? 22.827 75.539 62.983 1.00 29.10 211 PRO M C 1
ATOM 1612 O O . PRO A 1 211 ? 21.803 75.603 62.307 1.00 28.36 211 PRO M O 1
ATOM 1616 N N . GLU A 1 212 ? 22.850 75.758 64.296 1.00 30.00 212 GLU M N 1
ATOM 1617 C CA . GLU A 1 212 ? 21.653 76.142 65.050 1.00 32.85 212 GLU M CA 1
ATOM 1618 C C . GLU A 1 212 ? 21.699 77.645 65.328 1.00 32.22 212 GLU M C 1
ATOM 1619 O O . GLU A 1 212 ? 22.703 78.160 65.813 1.00 32.05 212 GLU M O 1
ATOM 1625 N N . LEU A 1 213 ? 20.622 78.360 65.019 1.00 33.76 213 LEU M N 1
ATOM 1626 C CA . LEU A 1 213 ? 20.603 79.797 65.281 1.00 34.61 213 LEU M CA 1
ATOM 1627 C C . LEU A 1 213 ? 20.598 80.036 66.793 1.00 35.08 213 LEU M C 1
ATOM 1628 O O . LEU A 1 213 ? 19.942 79.318 67.544 1.00 35.43 213 LEU M O 1
ATOM 1633 N N . ILE A 1 214 ? 21.344 81.027 67.249 1.00 35.59 214 ILE M N 1
ATOM 1634 C CA . ILE A 1 214 ? 21.375 81.323 68.674 1.00 36.55 214 ILE M CA 1
ATOM 1635 C C . ILE A 1 214 ? 20.978 82.785 68.910 1.00 37.98 214 ILE M C 1
ATOM 1636 O O . ILE A 1 214 ? 21.254 83.360 6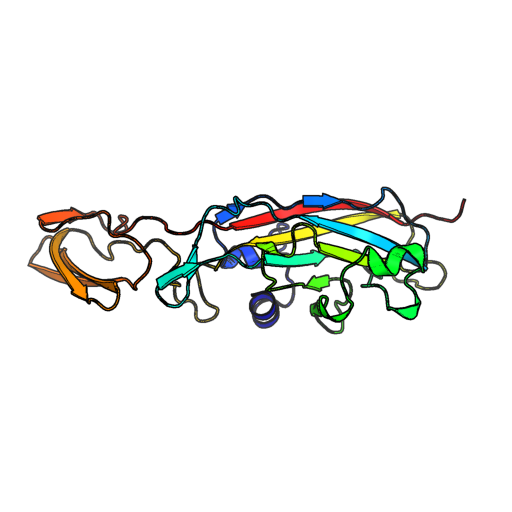9.964 1.00 38.84 214 ILE M O 1
ATOM 1641 N N . VAL A 1 215 ? 20.348 83.377 67.902 1.00 38.71 215 VAL M N 1
ATOM 1642 C CA . VAL A 1 215 ? 19.882 84.761 67.966 1.00 39.91 215 VAL M CA 1
ATOM 1643 C C . VAL A 1 215 ? 18.387 84.742 67.708 1.00 41.29 215 VAL M C 1
ATOM 1644 O O . VAL A 1 215 ? 17.858 83.779 67.148 1.00 41.20 215 VAL M O 1
ATOM 1648 N N . SER A 1 216 ? 17.707 85.811 68.101 1.00 42.71 216 SER M N 1
ATOM 1649 C CA . SER A 1 216 ? 16.274 85.893 67.897 1.00 43.79 216 SER M CA 1
ATOM 1650 C C . SER A 1 216 ? 15.928 87.233 67.258 1.00 44.58 216 SER M C 1
ATOM 1651 O O . SER A 1 216 ? 16.707 88.188 67.349 1.00 43.92 216 SER M O 1
ATOM 1654 N N . GLU A 1 217 ? 14.772 87.290 66.597 1.00 45.30 217 GLU M N 1
ATOM 1655 C CA . GLU A 1 217 ? 14.315 88.515 65.956 1.00 46.67 217 GLU M CA 1
ATOM 1656 C C . GLU A 1 217 ? 14.223 89.624 66.992 1.00 46.51 217 GLU M C 1
ATOM 1657 O O . GLU A 1 217 ? 13.860 89.383 68.144 1.00 46.06 217 GLU M O 1
ATOM 1663 N N . GLY A 1 218 ? 14.559 90.838 66.574 1.00 47.09 218 GLY M N 1
ATOM 1664 C CA . GLY A 1 218 ? 14.510 91.967 67.479 1.00 47.31 218 GLY M CA 1
ATOM 1665 C C . GLY A 1 218 ? 15.765 92.070 68.313 1.00 46.72 218 GLY M C 1
ATOM 1666 O O . GLY A 1 218 ? 15.886 92.945 69.165 1.00 47.26 218 GLY M O 1
ATOM 1667 N N . GLU A 1 219 ? 16.715 91.184 68.053 1.00 46.60 219 GLU M N 1
ATOM 1668 C CA . GLU A 1 219 ? 17.968 91.169 68.798 1.00 46.76 219 GLU M CA 1
ATOM 1669 C C . GLU A 1 219 ? 19.080 91.969 68.106 1.00 45.97 219 GLU M C 1
ATOM 1670 O O . GLU A 1 219 ? 19.208 91.944 66.883 1.00 45.30 219 GLU M O 1
ATOM 1676 N N . GLU A 1 220 ? 19.879 92.683 68.889 1.00 45.57 220 GLU M N 1
ATOM 1677 C CA . GLU A 1 220 ? 20.984 93.443 68.326 1.00 46.16 220 GLU M CA 1
ATOM 1678 C C . GLU A 1 220 ? 22.203 92.535 68.252 1.00 45.24 220 GLU M C 1
ATOM 1679 O O . GLU A 1 220 ? 22.408 91.688 69.122 1.00 45.43 220 GLU M O 1
ATOM 1685 N N . VAL A 1 221 ? 23.012 92.723 67.215 1.00 43.23 221 VAL M N 1
ATOM 1686 C CA . VAL A 1 221 ? 24.197 91.911 67.024 1.00 42.05 221 VAL M CA 1
ATOM 1687 C C . VAL A 1 221 ? 25.358 92.767 66.512 1.00 40.84 221 VAL M C 1
ATOM 1688 O O . VAL A 1 221 ? 25.162 93.686 65.711 1.00 40.00 221 VAL M O 1
ATOM 1692 N N . ALA A 1 222 ? 26.561 92.475 66.997 1.00 40.23 222 ALA M N 1
ATOM 1693 C CA . ALA A 1 222 ? 27.764 93.189 66.571 1.00 39.06 222 ALA M CA 1
ATOM 1694 C C . ALA A 1 222 ? 28.270 92.536 65.293 1.00 38.94 222 ALA M C 1
ATOM 1695 O O . ALA A 1 222 ? 27.938 91.382 65.010 1.00 38.62 222 ALA M O 1
ATOM 1697 N N . ALA A 1 223 ? 29.076 93.259 64.522 1.00 37.47 223 ALA M N 1
ATOM 1698 C CA . ALA A 1 223 ? 29.613 92.701 63.293 1.00 36.91 223 ALA M CA 1
ATOM 1699 C C . ALA A 1 223 ? 30.491 91.533 63.684 1.00 37.07 223 ALA M C 1
ATOM 1700 O O . ALA A 1 223 ? 31.248 91.624 64.642 1.00 37.57 223 ALA M O 1
ATOM 1702 N N . GLY A 1 224 ? 30.392 90.428 62.958 1.00 37.57 224 GLY M N 1
ATOM 1703 C CA . GLY A 1 224 ? 31.227 89.288 63.277 1.00 36.14 224 GLY M CA 1
ATOM 1704 C C . GLY A 1 224 ? 30.698 88.455 64.418 1.00 37.00 224 GLY M C 1
ATOM 1705 O O . GLY A 1 224 ? 31.223 87.375 64.687 1.00 37.50 224 GLY M O 1
ATOM 1706 N N . ALA A 1 225 ? 29.667 88.937 65.100 1.00 35.83 225 ALA M N 1
ATOM 1707 C CA . ALA A 1 225 ? 29.116 88.157 66.198 1.00 36.02 225 ALA M CA 1
ATOM 1708 C C . ALA A 1 225 ? 28.559 86.836 65.667 1.00 35.80 225 ALA M C 1
ATOM 1709 O O . ALA A 1 225 ? 28.170 86.726 64.505 1.00 35.39 225 ALA M O 1
ATOM 1711 N N . ALA A 1 226 ? 28.520 85.832 66.527 1.00 34.98 226 ALA M N 1
ATOM 1712 C CA . ALA A 1 226 ? 28.016 84.528 66.130 1.00 33.83 226 ALA M CA 1
ATOM 1713 C C . ALA A 1 226 ? 26.485 84.494 65.978 1.00 33.09 226 ALA M C 1
ATOM 1714 O O . ALA A 1 226 ? 25.753 84.868 66.894 1.00 33.04 226 ALA M O 1
ATOM 1716 N N . LEU A 1 227 ? 26.015 84.051 64.812 1.00 31.56 227 LEU M N 1
ATOM 1717 C CA . LEU A 1 227 ? 24.587 83.927 64.538 1.00 29.79 227 LEU M CA 1
ATOM 1718 C C . LEU A 1 227 ? 24.125 82.518 64.876 1.00 29.77 227 LEU M C 1
ATOM 1719 O O . LEU A 1 227 ? 22.927 82.272 65.086 1.00 29.02 227 LEU M O 1
ATOM 1724 N N . THR A 1 228 ? 25.088 81.597 64.949 1.00 27.05 228 THR M N 1
ATOM 1725 C CA . THR A 1 228 ? 24.788 80.186 65.209 1.00 26.05 228 THR M CA 1
ATOM 1726 C C . THR A 1 228 ? 25.721 79.583 66.243 1.00 23.15 228 THR M C 1
ATOM 1727 O O . THR A 1 228 ? 26.677 80.199 66.659 1.00 24.61 228 THR M O 1
ATOM 1731 N N . ASN A 1 229 ? 25.430 78.352 66.633 1.00 24.05 229 ASN M N 1
ATOM 1732 C CA . ASN A 1 229 ? 26.303 77.644 67.548 1.00 23.66 229 ASN M CA 1
ATOM 1733 C C . ASN A 1 229 ? 27.471 77.212 66.648 1.00 23.63 229 ASN M C 1
ATOM 1734 O O . ASN A 1 229 ? 27.571 77.633 65.482 1.00 21.58 229 ASN M O 1
ATOM 1739 N N . ASN A 1 230 ? 28.388 76.432 67.205 1.00 22.53 230 ASN M N 1
ATOM 1740 C CA . ASN A 1 230 ? 29.471 75.873 66.401 1.00 21.43 230 ASN M CA 1
ATOM 1741 C C . ASN A 1 230 ? 28.988 74.446 66.405 1.00 19.73 230 ASN M C 1
ATOM 1742 O O . ASN A 1 230 ? 29.075 73.776 67.424 1.00 20.27 230 ASN M O 1
ATOM 1747 N N . PRO A 1 231 ? 28.448 73.955 65.284 1.00 18.82 231 PRO M N 1
ATOM 1748 C CA . PRO A 1 231 ? 27.973 72.575 65.313 1.00 17.12 231 PRO M CA 1
ATOM 1749 C C . PRO A 1 231 ? 29.057 71.515 65.212 1.00 16.11 231 PRO M C 1
ATOM 1750 O O . PRO A 1 231 ? 28.761 70.334 65.339 1.00 15.76 231 PRO M O 1
ATOM 1754 N N . ASN A 1 232 ? 30.298 71.932 64.978 1.00 16.59 232 ASN M N 1
ATOM 1755 C CA . ASN A 1 232 ? 31.407 70.974 64.814 1.00 17.59 232 ASN M CA 1
ATOM 1756 C C . ASN A 1 232 ? 31.588 70.046 66.034 1.00 18.21 232 ASN M C 1
ATOM 1757 O O . ASN A 1 232 ? 31.600 70.515 67.166 1.00 19.52 232 ASN M O 1
ATOM 1762 N N . VAL A 1 233 ? 31.693 68.730 65.814 1.00 17.60 233 VAL M N 1
ATOM 1763 C CA . VAL A 1 233 ? 31.912 67.789 66.919 1.00 16.83 233 VAL M CA 1
ATOM 1764 C C . VAL A 1 233 ? 33.144 66.928 66.662 1.00 18.02 233 VAL M C 1
ATOM 1765 O O . VAL A 1 233 ? 33.440 66.010 67.423 1.00 18.23 233 VAL M O 1
ATOM 1769 N N . GLY A 1 234 ? 33.878 67.253 65.600 1.00 18.05 234 GLY M N 1
ATOM 1770 C CA . GLY A 1 234 ? 35.076 66.495 65.282 1.00 15.87 234 GLY M CA 1
ATOM 1771 C C . GLY A 1 234 ? 36.316 67.338 65.430 1.00 16.52 234 GLY M C 1
ATOM 1772 O O . GLY A 1 234 ? 36.312 68.358 66.140 1.00 15.34 234 GLY M O 1
ATOM 1773 N N . GLY A 1 235 ? 37.404 66.932 64.781 1.00 14.21 235 GLY M N 1
ATOM 1774 C CA . GLY A 1 235 ? 38.604 67.727 64.901 1.00 14.68 235 GLY M CA 1
ATOM 1775 C C . GLY A 1 235 ? 39.816 67.026 64.341 1.00 15.17 235 GLY M C 1
ATOM 1776 O O . GLY A 1 235 ? 39.780 65.829 64.039 1.00 14.12 235 GLY M O 1
ATOM 1777 N N . PHE A 1 236 ? 40.896 67.780 64.228 1.00 15.64 236 PHE M N 1
ATOM 1778 C CA . PHE A 1 236 ? 42.144 67.261 63.691 1.00 16.10 236 PHE M CA 1
ATOM 1779 C C . PHE A 1 236 ? 43.237 67.480 64.725 1.00 17.53 236 PHE M C 1
ATOM 1780 O O . PHE A 1 236 ? 43.294 68.555 65.358 1.00 17.58 236 PHE M O 1
ATOM 1788 N N . GLY A 1 237 ? 44.088 66.464 64.908 1.00 16.19 237 GLY M N 1
ATOM 1789 C CA . GLY A 1 237 ? 45.187 66.578 65.861 1.00 16.49 237 GLY M CA 1
ATOM 1790 C C . GLY A 1 237 ? 46.476 65.985 65.322 1.00 18.49 237 GLY M C 1
ATOM 1791 O O . GLY A 1 237 ? 46.461 65.212 64.348 1.00 16.11 237 GLY M O 1
ATOM 1792 N N . GLN A 1 238 ? 47.602 66.339 65.935 1.00 18.67 238 GLN M N 1
ATOM 1793 C CA . GLN A 1 238 ? 48.880 65.803 65.484 1.00 20.63 238 GLN M CA 1
ATOM 1794 C C . GLN A 1 238 ? 49.621 65.186 66.646 1.00 21.88 238 GLN M C 1
ATOM 1795 O O . GLN A 1 238 ? 49.400 65.540 67.807 1.00 21.38 238 GLN M O 1
ATOM 1801 N N . LYS A 1 239 ? 50.484 64.232 66.331 1.00 21.79 239 LYS M N 1
ATOM 1802 C CA . LYS A 1 239 ? 51.310 63.615 67.340 1.00 22.60 239 LYS M CA 1
ATOM 1803 C C . LYS A 1 239 ? 52.535 63.076 66.650 1.00 23.52 239 LYS M C 1
ATOM 1804 O O . LYS A 1 239 ? 52.448 62.541 65.541 1.00 20.56 239 LYS M O 1
ATOM 1810 N N . ASP A 1 240 ? 53.676 63.257 67.310 1.00 23.24 240 ASP M N 1
ATOM 1811 C CA . ASP A 1 240 ? 54.956 62.773 66.819 1.00 24.35 240 ASP M CA 1
ATOM 1812 C C . ASP A 1 240 ? 55.454 61.656 67.714 1.00 24.80 240 ASP M C 1
ATOM 1813 O O . ASP A 1 240 ? 55.139 61.614 68.907 1.00 23.09 240 ASP M O 1
ATOM 1818 N N . THR A 1 241 ? 56.216 60.737 67.130 1.00 24.71 241 THR M N 1
ATOM 1819 C CA . THR A 1 241 ? 56.830 59.675 67.902 1.00 25.32 241 THR M CA 1
ATOM 1820 C C . THR A 1 241 ? 58.173 59.421 67.221 1.00 26.56 241 THR M C 1
ATOM 1821 O O . THR A 1 241 ? 58.448 59.954 66.144 1.00 26.15 241 THR M O 1
ATOM 1825 N N . GLU A 1 242 ? 59.043 58.667 67.865 1.00 28.72 242 GLU M N 1
ATOM 1826 C CA . GLU A 1 242 ? 60.338 58.389 67.256 1.00 29.55 242 GLU M CA 1
ATOM 1827 C C . GLU A 1 242 ? 60.489 56.895 67.143 1.00 28.71 242 GLU M C 1
ATOM 1828 O O . GLU A 1 242 ? 59.778 56.146 67.810 1.00 29.97 242 GLU M O 1
ATOM 1834 N N . ILE A 1 243 ? 61.403 56.467 66.280 1.00 28.09 243 ILE M N 1
ATOM 1835 C CA . ILE A 1 243 ? 61.678 55.060 66.089 1.00 28.09 243 ILE M CA 1
ATOM 1836 C C . ILE A 1 243 ? 63.155 54.949 65.714 1.00 28.50 243 ILE M C 1
ATOM 1837 O O . ILE A 1 243 ? 63.691 55.813 65.011 1.00 27.01 243 ILE M O 1
ATOM 1842 N N . VAL A 1 244 ? 63.802 53.892 66.192 1.00 27.36 244 VAL M N 1
ATOM 1843 C CA . VAL A 1 244 ? 65.214 53.671 65.909 1.00 28.10 244 VAL M CA 1
ATOM 1844 C C . VAL A 1 244 ? 65.393 52.643 64.801 1.00 27.92 244 VAL M C 1
ATOM 1845 O O . VAL A 1 244 ? 64.958 51.506 64.939 1.00 29.09 244 VAL M O 1
ATOM 1849 N N . LEU A 1 245 ? 66.004 53.047 63.692 1.00 28.91 245 LEU M N 1
ATOM 1850 C CA . LEU A 1 245 ? 66.270 52.109 62.606 1.00 30.58 245 LEU M CA 1
ATOM 1851 C C . LEU A 1 245 ? 67.573 51.512 63.106 1.00 33.60 245 LEU M C 1
ATOM 1852 O O . LEU A 1 245 ? 68.614 52.170 63.095 1.00 32.61 245 LEU M O 1
ATOM 1857 N N . GLN A 1 246 ? 67.501 50.260 63.528 1.00 37.30 246 GLN M N 1
ATOM 1858 C CA . GLN A 1 246 ? 68.625 49.571 64.143 1.00 42.34 246 GLN M CA 1
ATOM 1859 C C . GLN A 1 246 ? 69.485 48.593 63.333 1.00 44.44 246 GLN M C 1
ATOM 1860 O O . GLN A 1 246 ? 69.052 48.034 62.333 1.00 44.33 246 GLN M O 1
ATOM 1866 N N . SER A 1 247 ? 70.723 48.402 63.782 1.00 48.07 247 SER M N 1
ATOM 1867 C CA . SER A 1 247 ? 71.635 47.458 63.139 1.00 51.30 247 SER M CA 1
ATOM 1868 C C . SER A 1 247 ? 71.447 46.113 63.823 1.00 52.96 247 SER M C 1
ATOM 1869 O O . SER A 1 247 ? 71.394 46.038 65.048 1.00 53.01 247 SER M O 1
ATOM 1872 N N . PRO A 1 248 ? 71.342 45.030 63.040 1.00 55.59 248 PRO M N 1
ATOM 1873 C CA . PRO A 1 248 ? 71.155 43.700 63.628 1.00 57.54 248 PRO M CA 1
ATOM 1874 C C . PRO A 1 248 ? 72.107 43.411 64.789 1.00 59.61 248 PRO M C 1
ATOM 1875 O O . PRO A 1 248 ? 73.318 43.639 64.693 1.00 60.02 248 PRO M O 1
ATOM 1879 N N . ASN A 1 249 ? 71.544 42.918 65.889 1.00 61.40 249 ASN M N 1
ATOM 1880 C CA . ASN A 1 249 ? 72.321 42.604 67.081 1.00 62.72 249 ASN M CA 1
ATOM 1881 C C . ASN A 1 249 ? 72.894 43.887 67.672 1.00 63.07 249 ASN M C 1
ATOM 1882 O O . ASN A 1 249 ? 74.133 44.054 67.650 1.00 63.69 249 ASN M O 1
#

Foldseek 3Di:
DLVLCLVPPVDQADPVRDGPVCVWQVFAFDKDWDWDQADEAQAKTKIKIAFDAPQVDWFQDQLQDTDFKFKKKKKAADPQKAQDDPVRQDDVCPVVADDPVQWDASDPRRRNIIMGDRDGNVVPRMHMTTMTHHHCVPDVVDDFFKFKMKMKMKMHDTQADSVRHGGLQAWFWAQAWAFFADWAADPSQKIWTWGQHPPGDIDIDTHHHHFAAPDDHRDTDHHRGTRGDNRHRMGMYMDMDMYTHDHDD

B-factor: mean 28.73, std 12.3, range [10.39, 64.99]

Sequence (249 aa):
YPFWAQQNYANNPREATGRIVCANCHLAAKPAEIEVPQAVVLPDSVFKAVVKIPYDHSVQQVQADGSKGPLNVGAVLMLPEGFTIAPEDRIPEEMKEEVGPSYLFQPYADDKQNIVLVVGPLPGDEYEEIVFPVLSPNPATNKSVAFGKYSIHLGANRGRGQIYPTGEKSNNAVYNASAAGVITAIAKADDGSAEVKIRTEDGTTIVDKIPAGPELIVSEGEEVAAGAALTNNPNVGGFGQKDTEIVLQSPN

Secondary structure (DSSP, 8-state):
-HHHHHHH-SSSB-TTS-BGGGGT--SB---EEE--SEE-TT-EEEEEEE----TT--EE-TTSSEE--EEEEEEEPPTT-EEPPGGGS-HHHHTTS--GGG-EESSTT-TTEEEEEEEETTT-SSEEEEEE---TTT-TT--SEEEEEEEEEEES--SB-TTS-B-SSS--B-SS-EEEEEEEE-TTS-EEEEEE-TTS-EEEEEE-SSSPB---TT-EE-TT-BSB------EEEEEEEEEEEPPP-